Protein AF-A0A4Q9DQX3-F1 (afdb_monomer)

Secondary structure (DSSP, 8-state):
-PPPPHHHHHHHHHHHHTTHHHHHTT--TTTS-HHHHHHHHHHTTSGGG--HHHHHHHHHHHTT-TT-S---HHHHHHHHHHHHHHHHHHHS---SHHHHHHHHHHHH-STTHHHHHHHHHHHH-TTT-----HHHHHHHHHHHHHH-TTPPPPSS--SHHHHHHHHHHHHHHTTT-GGGTT-HHHHHHHHHHHHHHTGGGS-----SS-S--SS---GGG---SSB-GGG--S-SHHHHHHHHHHHHHHHTT--TT--EEHHHHHHHS-HHHHT---HHHHHHHHHHHSS-GGG---EEESSTHHHHHHHHHHH-TT--TTGGGG-TT-EEEE-GGGB--

Mean predicted aligned error: 13.64 Å

Solvent-accessible surface area (backbone atoms only — not comparable to full-atom values): 19420 Å² total; per-residue (Å²): 121,81,84,79,51,72,69,48,41,52,54,43,25,54,58,46,64,78,43,38,69,74,22,42,74,67,53,60,51,82,34,51,54,65,68,67,53,57,53,43,43,62,40,35,58,39,54,76,70,52,47,66,64,52,56,44,51,55,48,32,30,75,72,53,39,45,97,53,95,75,75,65,65,69,58,55,52,51,42,52,49,48,55,68,49,40,64,65,54,37,72,41,94,69,79,50,70,67,53,52,47,54,54,45,51,68,77,45,67,65,90,76,34,58,54,50,46,43,39,48,50,13,34,54,34,63,92,73,28,49,85,48,46,60,28,29,48,32,28,51,40,53,50,47,42,76,71,33,91,84,55,79,77,58,82,61,77,80,46,70,66,51,51,52,40,48,22,53,49,52,63,66,36,39,82,62,31,67,89,33,70,72,38,69,66,54,48,44,46,26,30,35,31,36,8,56,68,59,46,63,74,52,80,74,75,71,66,89,63,68,85,73,72,57,64,86,73,66,68,86,75,68,79,65,94,58,40,42,67,81,79,64,75,82,79,42,66,29,50,51,50,49,51,51,37,53,51,54,38,52,76,72,65,54,65,76,81,51,73,39,32,46,46,59,51,44,72,67,51,38,57,90,79,66,56,49,80,42,63,68,58,43,32,37,19,53,28,35,41,58,4,50,58,94,75,37,64,56,54,45,50,81,55,68,66,51,37,54,53,25,24,51,47,59,69,42,94,83,47,68,46,63,57,60,75,80,43,35,82,46,43,32,25,61,29,69,88,42,45,57,131

Radius of gyration: 22.97 Å; Cα contacts (8 Å, |Δi|>4): 395; chains: 1; bounding box: 62×46×59 Å

Sequence (341 aa):
MSALTKKEIESIAKTISGHYDEYTSKYESEKYPEEPYIGWRQTFADPKKVGQDDVRQALEWKYGHWGKVNYVPAHKVIIAKLQKYWPEFAESSRSGLDDIFAFWEDRLAGHQSFITIAFLCHLLNPDKVEIMDQHNFRAMNYLMSTVRSDWVWKRKPVSLDDITDFSMFLQSLLPAVKEAKGKKRELDKFLMMFGKHKVKTIPVTRSKVAPALSKKHDWSSFTSNVFDLGKISLRSNADLLFVLLLQSLEAEGADTEAAYTIEEVHKRIPMQKTGIAISSSYNYAMVALFGNQRGRDYFQFENPKMVVYFTEQANDPSRDNTCWKKYLDEKVRVNSKYIMG

pLDDT: mean 88.69, std 12.21, range [29.11, 98.19]

Structure (mmCIF, N/CA/C/O backbone):
data_AF-A0A4Q9DQX3-F1
#
_entry.id   AF-A0A4Q9DQX3-F1
#
loop_
_atom_site.group_PDB
_atom_site.id
_atom_site.type_symbol
_atom_site.label_atom_id
_atom_site.label_alt_id
_atom_site.label_comp_id
_atom_site.label_asym_id
_atom_site.label_entity_id
_atom_site.label_seq_id
_atom_site.pdbx_PDB_ins_code
_atom_site.Cartn_x
_atom_site.Cartn_y
_atom_site.Cartn_z
_atom_site.occupancy
_atom_site.B_iso_or_equiv
_atom_site.auth_seq_id
_atom_site.auth_comp_id
_atom_site.auth_asym_id
_atom_site.auth_atom_id
_atom_site.pdbx_PDB_model_num
ATOM 1 N N . MET A 1 1 ? 8.056 5.702 7.406 1.00 69.00 1 MET A N 1
ATOM 2 C CA . MET A 1 1 ? 7.730 6.899 8.221 1.00 69.00 1 MET A CA 1
ATOM 3 C C . MET A 1 1 ? 8.615 6.951 9.469 1.00 69.00 1 MET A C 1
ATOM 5 O O . MET A 1 1 ? 8.881 5.910 10.053 1.00 69.00 1 MET A O 1
ATOM 9 N N . SER A 1 2 ? 9.083 8.132 9.900 1.00 75.38 2 SER A N 1
ATOM 10 C CA . SER A 1 2 ? 9.750 8.281 11.210 1.00 75.38 2 SER A CA 1
ATOM 11 C C . SER A 1 2 ? 8.742 8.174 12.357 1.00 75.38 2 SER A C 1
ATOM 13 O O . SER A 1 2 ? 7.621 8.677 12.232 1.00 75.38 2 SER A O 1
ATOM 15 N N . ALA A 1 3 ? 9.147 7.556 13.471 1.00 88.44 3 ALA A N 1
ATOM 16 C CA . ALA A 1 3 ? 8.300 7.378 14.650 1.00 88.44 3 ALA A CA 1
ATOM 17 C C . ALA A 1 3 ? 7.644 8.697 15.098 1.00 88.44 3 ALA A C 1
ATOM 19 O O . ALA A 1 3 ? 8.234 9.774 14.972 1.00 88.44 3 ALA A O 1
ATOM 20 N N . LEU A 1 4 ? 6.407 8.612 15.592 1.00 92.38 4 LEU A N 1
ATOM 21 C CA . LEU A 1 4 ? 5.705 9.766 16.142 1.00 92.38 4 LEU A CA 1
ATOM 22 C C . LEU A 1 4 ? 6.312 10.161 17.487 1.00 92.38 4 LEU A C 1
ATOM 24 O O . LEU A 1 4 ? 6.546 9.320 18.354 1.00 92.38 4 LEU A O 1
ATOM 28 N N . THR A 1 5 ? 6.525 11.456 17.686 1.00 96.38 5 THR A N 1
ATOM 29 C CA . THR A 1 5 ? 6.874 11.995 19.001 1.00 96.38 5 THR A CA 1
ATOM 30 C C . THR A 1 5 ? 5.650 11.985 19.917 1.00 96.38 5 THR A C 1
ATOM 32 O O . THR A 1 5 ? 4.506 12.035 19.461 1.00 96.38 5 THR A O 1
ATOM 35 N N . LYS A 1 6 ? 5.873 12.009 21.235 1.00 96.75 6 LYS A N 1
ATOM 36 C CA . LYS A 1 6 ? 4.788 12.080 22.226 1.00 96.75 6 LYS A CA 1
ATOM 37 C C . LYS A 1 6 ? 3.831 13.257 21.974 1.00 96.75 6 LYS A C 1
ATOM 39 O O . LYS A 1 6 ? 2.619 13.081 22.019 1.00 96.75 6 LYS A O 1
ATOM 44 N N . LYS A 1 7 ? 4.371 14.432 21.633 1.00 96.88 7 LYS A N 1
ATOM 45 C CA . LYS A 1 7 ? 3.581 15.637 21.336 1.00 96.88 7 LYS A CA 1
ATOM 46 C C . LYS A 1 7 ? 2.711 15.470 20.084 1.00 96.88 7 LYS A C 1
ATOM 48 O O . LYS A 1 7 ? 1.572 15.928 20.062 1.00 96.88 7 LYS A O 1
ATOM 53 N N . GLU A 1 8 ? 3.238 14.821 19.044 1.00 97.31 8 GLU A N 1
ATOM 54 C CA . GLU A 1 8 ? 2.470 14.518 17.829 1.00 97.31 8 GLU A CA 1
ATOM 55 C C . GLU A 1 8 ? 1.327 13.543 18.130 1.00 97.31 8 GLU A C 1
ATOM 57 O O . GLU A 1 8 ? 0.195 13.794 17.719 1.00 97.31 8 GLU A O 1
ATOM 62 N N . ILE A 1 9 ? 1.607 12.483 18.900 1.00 98.19 9 ILE A N 1
ATOM 63 C CA . ILE A 1 9 ? 0.606 11.505 19.353 1.00 98.19 9 ILE A CA 1
ATOM 64 C C . ILE A 1 9 ? -0.519 12.203 20.122 1.00 98.19 9 ILE A C 1
ATOM 66 O O . ILE A 1 9 ? -1.685 12.011 19.793 1.00 98.19 9 ILE A O 1
ATOM 70 N N . GLU A 1 10 ? -0.190 13.045 21.103 1.00 97.62 10 GLU A N 1
ATOM 71 C CA . GLU A 1 10 ? -1.175 13.775 21.913 1.00 97.62 10 GLU A CA 1
ATOM 72 C C . GLU A 1 10 ? -2.042 14.721 21.067 1.00 97.62 10 GLU A C 1
ATOM 74 O O . GLU A 1 10 ? -3.259 14.784 21.250 1.00 97.62 10 GLU A O 1
ATOM 79 N N . SER A 1 11 ? -1.439 15.429 20.109 1.00 97.75 11 SER A N 1
ATOM 80 C CA . SER A 1 11 ? -2.156 16.350 19.219 1.00 97.75 11 SER A CA 1
ATOM 81 C C . SER A 1 11 ? -3.113 15.616 18.269 1.00 97.75 11 SER A C 1
ATOM 83 O O . SER A 1 11 ? -4.279 16.003 18.115 1.00 97.75 11 SER A O 1
ATOM 85 N N . ILE A 1 12 ? -2.656 14.509 17.673 1.00 98.12 12 ILE A N 1
ATOM 86 C CA . ILE A 1 12 ? -3.499 13.663 16.823 1.00 98.12 12 ILE A CA 1
ATOM 87 C C . ILE A 1 12 ? -4.618 13.032 17.655 1.00 98.12 12 ILE A C 1
ATOM 89 O O . ILE A 1 12 ? -5.778 13.105 17.255 1.00 98.12 12 ILE A O 1
ATOM 93 N N . ALA A 1 13 ? -4.303 12.468 18.824 1.00 98.06 13 ALA A N 1
ATOM 94 C CA . ALA A 1 13 ? -5.290 11.858 19.709 1.00 98.06 13 ALA A CA 1
ATOM 95 C C . ALA A 1 13 ? -6.373 12.862 20.117 1.00 98.06 13 ALA A C 1
ATOM 97 O O . ALA A 1 13 ? -7.552 12.555 19.993 1.00 98.06 13 ALA A O 1
ATOM 98 N N . LYS A 1 14 ? -6.003 14.101 20.471 1.00 97.69 14 LYS A N 1
ATOM 99 C CA . LYS A 1 14 ? -6.968 15.176 20.757 1.00 97.69 14 LYS A CA 1
ATOM 100 C C . LYS A 1 14 ? -7.903 15.450 19.574 1.00 97.69 14 LYS A C 1
ATOM 102 O O . LYS A 1 14 ? -9.100 15.651 19.768 1.00 97.69 14 LYS A O 1
ATOM 107 N N . THR A 1 15 ? -7.365 15.449 18.355 1.00 97.19 15 THR A N 1
ATOM 108 C CA . THR A 1 15 ? -8.161 15.626 17.130 1.00 97.19 15 THR A CA 1
ATOM 109 C C . THR A 1 15 ? -9.126 14.460 16.917 1.00 97.19 15 THR A C 1
ATOM 111 O O . THR A 1 15 ? -10.272 14.680 16.533 1.00 97.19 15 THR A O 1
ATOM 114 N N . ILE A 1 16 ? -8.682 13.228 17.179 1.00 97.81 16 ILE A N 1
ATOM 115 C CA . ILE A 1 16 ? -9.517 12.025 17.093 1.00 97.81 16 ILE A CA 1
ATOM 116 C C . ILE A 1 16 ? -10.637 12.080 18.135 1.00 97.81 16 ILE A C 1
ATOM 118 O O . ILE A 1 16 ? -11.801 11.989 17.758 1.00 97.81 16 ILE A O 1
ATOM 122 N N . SER A 1 17 ? -10.304 12.302 19.408 1.00 96.25 17 SER A N 1
ATOM 123 C CA . SER A 1 17 ? -11.258 12.395 20.519 1.00 96.25 17 SER A CA 1
ATOM 124 C C . SER A 1 17 ? -12.349 13.435 20.259 1.00 96.25 17 SER A C 1
ATOM 126 O O . SER A 1 17 ? -13.527 13.147 20.435 1.00 96.25 17 SER A O 1
ATOM 128 N N . GLY A 1 18 ? -11.988 14.614 19.734 1.00 96.62 18 GLY A N 1
ATOM 129 C CA . GLY A 1 18 ? -12.955 15.673 19.409 1.00 96.62 18 GLY A CA 1
ATOM 130 C C . GLY A 1 18 ? -13.959 15.322 18.302 1.00 96.62 18 GLY A C 1
ATOM 131 O O . GLY A 1 18 ? -14.946 16.030 18.129 1.00 96.62 18 GLY A O 1
ATOM 132 N N . HIS A 1 19 ? -13.721 14.245 17.556 1.00 96.88 19 HIS A N 1
ATOM 133 C CA . HIS A 1 19 ? -14.569 13.789 16.458 1.00 96.88 19 HIS A CA 1
ATOM 134 C C . HIS A 1 19 ? -15.043 12.340 16.626 1.00 96.88 19 HIS A C 1
ATOM 136 O O . HIS A 1 19 ? -15.705 11.819 15.729 1.00 96.88 19 HIS A O 1
ATOM 142 N N . TYR A 1 20 ? -14.690 11.667 17.725 1.00 97.44 20 TYR A N 1
ATOM 143 C CA . TYR A 1 20 ? -14.757 10.211 17.806 1.00 97.44 20 TYR A CA 1
ATOM 144 C C . TYR A 1 20 ? -16.175 9.683 17.566 1.00 97.44 20 TYR A C 1
ATOM 146 O O . TYR A 1 20 ? -16.413 8.999 16.569 1.00 97.44 20 TYR A O 1
ATOM 154 N N . ASP A 1 21 ? -17.122 10.101 18.405 1.00 96.81 21 ASP A N 1
ATOM 155 C CA . ASP A 1 21 ? -18.528 9.681 18.339 1.00 96.81 21 ASP A CA 1
ATOM 156 C C . ASP A 1 21 ? -19.206 10.097 17.024 1.00 96.81 21 ASP A C 1
ATOM 158 O O . ASP A 1 21 ? -20.021 9.364 16.455 1.00 96.81 21 ASP A O 1
ATOM 162 N N . GLU A 1 22 ? -18.831 11.263 16.486 1.00 97.12 22 GLU A N 1
ATOM 163 C CA . GLU A 1 22 ? -19.389 11.805 15.244 1.00 97.12 22 GLU A CA 1
ATOM 164 C C . GLU A 1 22 ? -19.124 10.890 14.039 1.00 97.12 22 GLU A C 1
ATOM 166 O O . GLU A 1 22 ? -19.966 10.773 13.147 1.00 97.12 22 GLU A O 1
ATOM 171 N N . TYR A 1 23 ? -17.950 10.253 13.974 1.00 96.94 23 TYR A N 1
ATOM 172 C CA . TYR A 1 23 ? -17.598 9.389 12.844 1.00 96.94 23 TYR A CA 1
ATOM 173 C C . TYR A 1 23 ? -17.798 7.907 13.139 1.00 96.94 23 TYR A C 1
ATOM 175 O O . TYR A 1 23 ? -18.160 7.180 12.218 1.00 96.94 23 TYR A O 1
ATOM 183 N N . THR A 1 24 ? -17.646 7.437 14.378 1.00 96.06 24 THR A N 1
ATOM 184 C CA . THR A 1 24 ? -17.959 6.035 14.703 1.00 96.06 24 THR A CA 1
ATOM 185 C C . THR A 1 24 ? -19.451 5.733 14.567 1.00 96.06 24 THR A C 1
ATOM 187 O O . THR A 1 24 ? -19.798 4.669 14.060 1.00 96.06 24 THR A O 1
ATOM 190 N N . SER A 1 25 ? -20.340 6.684 14.882 1.00 96.19 25 SER A N 1
ATOM 191 C CA . SER A 1 25 ? -21.794 6.544 14.663 1.00 96.19 25 SER A CA 1
ATOM 192 C C . SER A 1 25 ? -22.197 6.381 13.191 1.00 96.19 25 SER A C 1
ATOM 194 O O . SER A 1 25 ? -23.276 5.871 12.900 1.00 96.19 25 SER A O 1
ATOM 196 N N . LYS A 1 26 ? -21.327 6.765 12.247 1.00 96.56 26 LYS A N 1
ATOM 197 C CA . LYS A 1 26 ? -21.542 6.593 10.799 1.00 96.56 26 LYS A CA 1
ATOM 198 C C . LYS A 1 26 ? -21.109 5.207 10.299 1.00 96.56 26 LYS A C 1
ATOM 200 O O . LYS A 1 26 ? -21.242 4.927 9.107 1.00 96.56 26 LYS A O 1
ATOM 205 N N . TYR A 1 27 ? -20.558 4.355 11.171 1.00 95.94 27 TYR A N 1
ATOM 206 C CA . TYR A 1 27 ? -20.062 3.037 10.793 1.00 95.94 27 TYR A CA 1
ATOM 207 C C . TYR A 1 27 ? -21.198 2.094 10.378 1.00 95.94 27 TYR A C 1
ATOM 209 O O . TYR A 1 27 ? -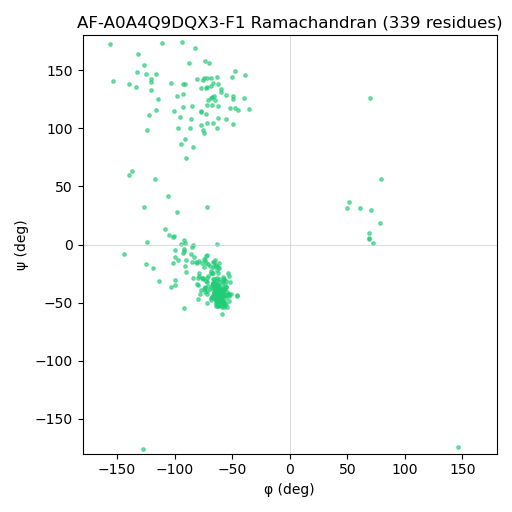22.160 1.878 11.107 1.00 95.94 27 TYR A O 1
ATOM 217 N N . GLU A 1 28 ? -21.068 1.496 9.196 1.00 93.50 28 GLU A N 1
ATOM 218 C CA . GLU A 1 28 ? -22.102 0.649 8.595 1.00 93.50 28 GLU A CA 1
ATOM 219 C C . GLU A 1 28 ? -21.906 -0.818 9.014 1.00 93.50 28 GLU A C 1
ATOM 221 O O . GLU A 1 28 ? -21.433 -1.635 8.222 1.00 93.50 28 GLU A O 1
ATOM 226 N N . SER A 1 29 ? -22.245 -1.159 10.262 1.00 93.06 29 SER A N 1
ATOM 227 C CA . SER A 1 29 ? -22.017 -2.500 10.839 1.00 93.06 29 SER A CA 1
ATOM 228 C C . SER A 1 29 ? -22.663 -3.641 10.047 1.00 93.06 29 SER A C 1
ATOM 230 O O . SER A 1 29 ? -22.114 -4.734 10.008 1.00 93.06 29 SER A O 1
ATOM 232 N N . GLU A 1 30 ? -23.782 -3.397 9.362 1.00 90.44 30 GLU A N 1
ATOM 233 C CA . GLU A 1 30 ? -24.427 -4.394 8.494 1.00 90.44 30 GLU A CA 1
ATOM 234 C C . GLU A 1 30 ? -23.569 -4.762 7.274 1.00 90.44 30 GLU A C 1
ATOM 236 O O . GLU A 1 30 ? -23.581 -5.904 6.820 1.00 90.44 30 GLU A O 1
ATOM 241 N N . LYS A 1 31 ? -22.790 -3.806 6.746 1.00 91.50 31 LYS A N 1
ATOM 242 C CA . LYS A 1 31 ? -21.868 -4.046 5.622 1.00 91.50 31 LYS A CA 1
ATOM 243 C C . LYS A 1 31 ? -20.578 -4.728 6.062 1.00 91.50 31 LYS A C 1
ATOM 245 O O . LYS A 1 31 ? -19.922 -5.356 5.235 1.00 91.50 31 LYS A O 1
ATOM 250 N N . TYR A 1 32 ? -20.218 -4.559 7.332 1.00 94.00 32 TYR A N 1
ATOM 251 C CA . TYR A 1 32 ? -18.960 -5.008 7.917 1.00 94.00 32 TYR A CA 1
ATOM 252 C C . TYR A 1 32 ? -19.191 -5.634 9.306 1.00 94.00 32 TYR A C 1
ATOM 254 O O . TYR A 1 32 ? -18.710 -5.096 10.312 1.00 94.00 32 TYR A O 1
ATOM 262 N N . PRO A 1 33 ? -19.941 -6.748 9.392 1.00 94.38 33 PRO A N 1
ATOM 263 C CA . PRO A 1 33 ? -20.237 -7.391 10.669 1.00 94.38 33 PRO A CA 1
ATOM 264 C C . PRO A 1 33 ? -18.966 -7.898 11.356 1.00 94.38 33 PRO A C 1
ATOM 266 O O . PRO A 1 33 ? -18.031 -8.355 10.703 1.00 94.38 33 PRO A O 1
ATOM 269 N N . GLU A 1 34 ? -18.923 -7.815 12.684 1.00 93.88 34 GLU A N 1
ATOM 270 C CA . GLU A 1 34 ? -17.707 -8.108 13.457 1.00 93.88 34 GLU A CA 1
ATOM 271 C C . GLU A 1 34 ? -17.431 -9.615 13.591 1.00 93.88 34 GLU A C 1
ATOM 273 O O . GLU A 1 34 ? -16.286 -10.048 13.509 1.00 93.88 34 GLU A O 1
ATOM 278 N N . GLU A 1 35 ? -18.483 -10.411 13.777 1.00 94.75 35 GLU A N 1
ATOM 279 C CA . GLU A 1 35 ? -18.403 -11.846 14.073 1.00 94.75 35 GLU A CA 1
ATOM 280 C C . GLU A 1 35 ? -17.684 -12.672 12.985 1.00 94.75 35 GLU A C 1
ATOM 282 O O . GLU A 1 35 ? -16.681 -13.310 13.324 1.00 94.75 35 GLU A O 1
ATOM 287 N N . PRO A 1 36 ? -18.039 -12.586 11.685 1.00 95.31 36 PRO A N 1
ATOM 288 C CA . PRO A 1 36 ? -17.340 -13.366 10.663 1.00 95.31 36 PRO A CA 1
ATOM 289 C C . PRO A 1 36 ? -15.882 -12.918 10.485 1.00 95.31 36 PRO A C 1
ATOM 291 O O . PRO A 1 36 ? -14.991 -13.740 10.270 1.00 95.31 36 PRO A O 1
ATOM 294 N N . TYR A 1 37 ? -15.601 -11.623 10.670 1.00 95.06 37 TYR A N 1
ATOM 295 C CA . TYR A 1 37 ? -14.237 -11.100 10.634 1.00 95.06 37 TYR A CA 1
ATOM 296 C C . TYR A 1 37 ? -13.349 -11.699 11.735 1.00 95.06 37 TYR A C 1
ATOM 298 O O . TYR A 1 37 ? -12.207 -12.078 11.460 1.00 95.06 37 TYR A O 1
ATOM 306 N N . ILE A 1 38 ? -13.861 -11.839 12.963 1.00 94.12 38 ILE A N 1
ATOM 307 C CA . ILE A 1 38 ? -13.124 -12.486 14.058 1.00 94.12 38 ILE A CA 1
ATOM 308 C C . ILE A 1 38 ? -12.777 -13.937 13.693 1.00 94.12 38 ILE A C 1
ATOM 310 O O . ILE A 1 38 ? -11.635 -14.349 13.918 1.00 94.12 38 ILE A O 1
ATOM 314 N N . GLY A 1 39 ? -13.717 -14.673 13.089 1.00 95.50 39 GLY A N 1
ATOM 315 C CA . GLY A 1 39 ? -13.502 -16.046 12.621 1.00 95.50 39 GLY A CA 1
ATOM 316 C C . GLY A 1 39 ? -12.419 -16.152 11.542 1.00 95.50 39 GLY A C 1
ATOM 317 O O . GLY A 1 39 ? -11.535 -17.011 11.624 1.00 95.50 39 GLY A O 1
ATOM 318 N N . TRP A 1 40 ? -12.398 -15.236 10.568 1.00 95.94 40 TRP A N 1
ATOM 319 C CA . TRP A 1 40 ? -11.355 -15.251 9.537 1.00 95.94 40 TRP A CA 1
ATOM 320 C C . TRP A 1 40 ? -9.974 -14.918 10.077 1.00 95.94 40 TRP A C 1
ATOM 322 O O . TRP A 1 40 ? -9.016 -15.531 9.627 1.00 95.94 40 TRP A O 1
ATOM 332 N N . ARG A 1 41 ? -9.828 -14.031 11.068 1.00 93.81 41 ARG A N 1
ATOM 333 C CA . ARG A 1 41 ? -8.500 -13.802 11.674 1.00 93.81 41 ARG A CA 1
ATOM 334 C C . ARG A 1 41 ? -7.896 -15.072 12.270 1.00 93.81 41 ARG A C 1
ATOM 336 O O . ARG A 1 41 ? -6.683 -15.226 12.269 1.00 93.81 41 ARG A O 1
ATOM 343 N N . GLN A 1 42 ? -8.734 -15.955 12.807 1.00 93.00 42 GLN A N 1
ATOM 344 C CA . GLN A 1 42 ? -8.282 -17.233 13.353 1.00 93.00 42 GLN A CA 1
ATOM 345 C C . GLN A 1 42 ? -8.003 -18.241 12.237 1.00 93.00 42 GLN A C 1
ATOM 347 O O . GLN A 1 42 ? -6.989 -18.929 12.269 1.00 93.00 42 GLN A O 1
ATOM 352 N N . THR A 1 43 ? -8.880 -18.300 11.234 1.00 95.31 43 THR A N 1
ATOM 353 C CA . THR A 1 43 ? -8.773 -19.257 10.123 1.00 95.31 43 THR A CA 1
ATOM 354 C C . THR A 1 43 ? -7.575 -18.948 9.225 1.00 95.31 43 THR A C 1
ATOM 356 O O . THR A 1 43 ? -6.788 -19.834 8.918 1.00 95.31 43 THR A O 1
ATOM 359 N N . PHE A 1 44 ? -7.383 -17.679 8.859 1.00 95.56 44 PHE A N 1
ATOM 360 C CA . PHE A 1 44 ? -6.298 -17.236 7.982 1.00 95.56 44 PHE A CA 1
ATOM 361 C C . PHE A 1 44 ? -4.924 -17.233 8.652 1.00 95.56 44 PHE A C 1
ATOM 363 O O . PHE A 1 44 ? -3.929 -17.180 7.939 1.00 95.56 44 PHE A O 1
ATOM 370 N N . ALA A 1 45 ? -4.841 -17.352 9.981 1.00 90.25 45 ALA A N 1
ATOM 371 C CA . ALA A 1 45 ? -3.563 -17.546 10.669 1.00 90.25 45 ALA A CA 1
ATOM 372 C C . ALA A 1 45 ? -2.858 -18.852 10.246 1.00 90.25 45 ALA A C 1
ATOM 374 O O . ALA A 1 45 ? -1.646 -18.978 10.409 1.00 90.25 45 ALA A O 1
ATOM 375 N N . ASP A 1 46 ? -3.605 -19.807 9.684 1.00 92.50 46 ASP A N 1
ATOM 376 C CA . ASP A 1 46 ? -3.084 -21.026 9.075 1.00 92.50 46 ASP A CA 1
ATOM 377 C C . ASP A 1 46 ? -3.585 -21.129 7.622 1.00 92.50 46 ASP A C 1
ATOM 379 O O . ASP A 1 46 ? -4.710 -21.581 7.384 1.00 92.50 46 ASP A O 1
ATOM 383 N N . PRO A 1 47 ? -2.770 -20.731 6.624 1.00 94.56 47 PRO A N 1
ATOM 384 C CA . PRO A 1 47 ? -3.166 -20.737 5.216 1.00 94.56 47 PRO A CA 1
ATOM 385 C C . PRO A 1 47 ? -3.710 -22.078 4.711 1.00 94.56 47 PRO A C 1
ATOM 387 O O . PRO A 1 47 ? -4.525 -22.084 3.787 1.00 94.56 47 PRO A O 1
ATOM 390 N N . LYS A 1 48 ? -3.299 -23.201 5.321 1.00 94.75 48 LYS A N 1
ATOM 391 C CA . LYS A 1 48 ? -3.739 -24.554 4.947 1.00 94.75 48 LYS A CA 1
ATOM 392 C C . LYS A 1 48 ? -5.170 -24.869 5.383 1.00 94.75 48 LYS A C 1
ATOM 394 O O . LYS A 1 48 ? -5.775 -25.787 4.838 1.00 94.75 48 LYS A O 1
ATOM 399 N N . LYS A 1 49 ? -5.723 -24.120 6.342 1.00 94.50 49 LYS A N 1
ATOM 400 C CA . LYS A 1 49 ? -7.112 -24.268 6.812 1.00 94.50 49 LYS A CA 1
ATOM 401 C C . LYS A 1 49 ? -8.111 -23.411 6.047 1.00 94.50 49 LYS A C 1
ATOM 403 O O . LYS A 1 49 ? -9.310 -23.613 6.200 1.00 94.50 49 LYS A O 1
ATOM 408 N N . VAL A 1 50 ? -7.635 -22.455 5.256 1.00 96.94 50 VAL A N 1
ATOM 409 C CA . VAL A 1 50 ? -8.497 -21.518 4.536 1.00 96.94 50 VAL A CA 1
ATOM 410 C C . VAL A 1 50 ? -9.113 -22.211 3.323 1.00 96.94 50 VAL A C 1
ATOM 412 O O . VAL A 1 50 ? -8.421 -22.596 2.379 1.00 96.94 50 VAL A O 1
ATOM 415 N N . GLY A 1 51 ? -10.436 -22.352 3.349 1.00 95.75 51 GLY A N 1
ATOM 416 C CA . GLY A 1 51 ? -11.222 -22.882 2.249 1.00 95.75 51 GLY A CA 1
ATOM 417 C C . GLY A 1 51 ? -11.529 -21.840 1.173 1.00 95.75 51 GLY A C 1
ATOM 418 O O . GLY A 1 51 ? -11.374 -20.629 1.341 1.00 95.75 51 GLY A O 1
ATOM 419 N N . GLN A 1 52 ? -12.042 -22.321 0.042 1.00 95.94 52 GLN A N 1
ATOM 420 C CA . GLN A 1 52 ? -12.444 -21.468 -1.080 1.00 95.94 52 GLN A CA 1
ATOM 421 C C . GLN A 1 52 ? -13.544 -20.470 -0.691 1.00 95.94 52 GLN A C 1
ATOM 423 O O . GLN A 1 52 ? -13.525 -19.317 -1.133 1.00 95.94 52 GLN A O 1
ATOM 428 N N . ASP A 1 53 ? -14.484 -20.894 0.154 1.00 95.56 53 ASP A N 1
ATOM 429 C CA . ASP A 1 53 ? -15.548 -20.025 0.649 1.00 95.56 53 ASP A CA 1
ATOM 430 C C . ASP A 1 53 ? -15.051 -18.992 1.662 1.00 95.56 53 ASP A C 1
ATOM 432 O O . ASP A 1 53 ? -15.570 -17.877 1.657 1.00 95.56 53 ASP A O 1
ATOM 436 N N . ASP A 1 54 ? -14.023 -19.299 2.456 1.00 97.25 54 ASP A N 1
ATOM 437 C CA . ASP A 1 54 ? -13.413 -18.334 3.378 1.00 97.25 54 ASP A CA 1
ATOM 438 C C . ASP A 1 54 ? -12.787 -17.167 2.609 1.00 97.25 54 ASP A C 1
ATOM 440 O O . ASP A 1 54 ? -13.035 -16.004 2.929 1.00 97.25 54 ASP A O 1
ATOM 444 N N . VAL A 1 55 ? -12.042 -17.463 1.533 1.00 96.88 55 VAL A N 1
ATOM 445 C CA . VAL A 1 55 ? -11.461 -16.444 0.637 1.00 96.88 55 VAL A CA 1
ATOM 446 C C . VAL A 1 55 ? -12.545 -15.532 0.068 1.00 96.88 55 VAL A C 1
ATOM 448 O O . VAL A 1 55 ? -12.420 -14.304 0.111 1.00 96.88 55 VAL A O 1
ATOM 451 N N . ARG A 1 56 ? -13.618 -16.124 -0.468 1.00 96.00 56 ARG A N 1
ATOM 452 C CA . ARG A 1 56 ? -14.725 -15.377 -1.074 1.00 96.00 56 ARG A CA 1
ATOM 453 C C . ARG A 1 56 ? -15.423 -14.492 -0.047 1.00 96.00 56 ARG A C 1
ATOM 455 O O . ARG A 1 56 ? -15.556 -13.292 -0.275 1.00 96.00 56 ARG A O 1
ATOM 462 N N . GLN A 1 57 ? -15.833 -15.070 1.075 1.00 95.88 57 GLN A N 1
ATOM 463 C CA . GLN A 1 57 ? -16.597 -14.384 2.111 1.00 95.88 57 GLN A CA 1
ATOM 464 C C . GLN A 1 57 ? -15.793 -13.258 2.778 1.00 95.88 57 GLN A C 1
ATOM 466 O O . GLN A 1 57 ? -16.309 -12.149 2.938 1.00 95.88 57 GLN A O 1
ATOM 471 N N . ALA A 1 58 ? -14.510 -13.491 3.075 1.00 96.75 58 ALA A N 1
ATOM 472 C CA . ALA A 1 58 ? -13.631 -12.473 3.644 1.00 96.75 58 ALA A CA 1
ATOM 473 C C . ALA A 1 58 ? -13.450 -11.272 2.701 1.00 96.75 58 ALA A C 1
ATOM 475 O O . ALA A 1 58 ? -13.459 -10.115 3.132 1.00 96.75 58 ALA A O 1
ATOM 476 N N . LEU A 1 59 ? -13.325 -11.519 1.395 1.00 95.06 59 LEU A N 1
ATOM 477 C CA . LEU A 1 59 ? -13.206 -10.450 0.404 1.00 95.06 59 LEU A CA 1
ATOM 478 C C . LEU A 1 59 ? -14.529 -9.730 0.142 1.00 95.06 59 LEU A C 1
ATOM 480 O O . LEU A 1 59 ? -14.537 -8.506 0.001 1.00 95.06 59 LEU A O 1
ATOM 484 N N . GLU A 1 60 ? -15.652 -10.445 0.115 1.00 94.88 60 GLU A N 1
ATOM 485 C CA . GLU A 1 60 ? -16.981 -9.833 0.058 1.00 94.88 60 GLU A CA 1
ATOM 486 C C . GLU A 1 60 ? -17.183 -8.881 1.239 1.00 94.88 60 GLU A C 1
ATOM 488 O O . GLU A 1 60 ? -17.583 -7.732 1.036 1.00 94.88 60 GLU A O 1
ATOM 493 N N . TRP A 1 61 ? -16.799 -9.295 2.448 1.00 95.50 61 TRP A N 1
ATOM 494 C CA . TRP A 1 61 ? -16.787 -8.430 3.625 1.00 95.50 61 TRP A CA 1
ATOM 495 C C . TRP A 1 61 ? -15.867 -7.221 3.453 1.00 95.50 61 TRP A C 1
ATOM 497 O O . TRP A 1 61 ? -16.307 -6.085 3.634 1.00 95.50 61 TRP A O 1
ATOM 507 N N . LYS A 1 62 ? -14.616 -7.421 3.014 1.00 94.50 62 LYS A N 1
ATOM 508 C CA . LYS A 1 62 ? -13.653 -6.324 2.807 1.00 94.50 62 LYS A CA 1
ATOM 509 C C . LYS A 1 62 ? -14.188 -5.257 1.858 1.00 94.50 62 LYS A C 1
ATOM 511 O O . LYS A 1 62 ? -13.965 -4.062 2.058 1.00 94.50 62 LYS A O 1
ATOM 516 N N . TYR A 1 63 ? -14.901 -5.673 0.820 1.00 92.69 63 TYR A N 1
ATOM 517 C CA . TYR A 1 63 ? -15.470 -4.762 -0.162 1.00 92.69 63 TYR A CA 1
ATOM 518 C C . TYR A 1 63 ? -16.824 -4.161 0.242 1.00 92.69 63 TYR A C 1
ATOM 520 O O . TYR A 1 63 ? -17.364 -3.347 -0.511 1.00 92.69 63 TYR A O 1
ATOM 528 N N . GLY A 1 64 ? -17.370 -4.514 1.411 1.00 92.12 64 GLY A N 1
ATOM 529 C CA . GLY A 1 64 ? -18.691 -4.067 1.862 1.00 92.12 64 GLY A CA 1
ATOM 530 C C . GLY A 1 64 ? -19.839 -4.701 1.069 1.00 92.12 64 GLY A C 1
ATOM 531 O O . GLY A 1 64 ? -20.886 -4.074 0.861 1.00 92.12 64 GLY A O 1
ATOM 532 N N . HIS A 1 65 ? -19.623 -5.921 0.575 1.00 92.69 65 HIS A N 1
ATOM 533 C CA . HIS A 1 65 ? -20.578 -6.742 -0.175 1.00 92.69 65 HIS A CA 1
ATOM 534 C C . HIS A 1 65 ? -21.105 -7.931 0.628 1.00 92.69 65 HIS A C 1
ATOM 536 O O . HIS A 1 65 ? -21.742 -8.806 0.049 1.00 92.69 65 HIS A O 1
ATOM 542 N N . TRP A 1 66 ? -20.879 -7.953 1.943 1.00 89.31 66 TRP A N 1
ATOM 543 C CA . TRP A 1 66 ? -21.413 -8.988 2.825 1.00 89.31 66 TRP A CA 1
ATOM 544 C C . TRP A 1 66 ? -22.919 -9.196 2.605 1.00 89.31 66 TRP A C 1
ATOM 546 O O . TRP A 1 66 ? -23.687 -8.232 2.586 1.00 89.31 66 TRP A O 1
ATOM 556 N N . GLY A 1 67 ? -23.324 -10.450 2.379 1.00 85.00 67 GLY A N 1
ATOM 557 C CA . GLY A 1 67 ? -24.720 -10.831 2.137 1.00 85.00 67 GLY A CA 1
ATOM 558 C C . GLY A 1 67 ? -25.318 -10.360 0.802 1.00 85.00 67 GLY A C 1
ATOM 559 O O . GLY A 1 67 ? -26.509 -10.559 0.570 1.00 85.00 67 GLY A O 1
ATOM 560 N N . LYS A 1 68 ? -24.538 -9.739 -0.097 1.00 88.31 68 LYS A N 1
ATOM 561 C CA . LYS A 1 68 ? -25.037 -9.270 -1.399 1.00 88.31 68 LYS A CA 1
ATOM 562 C C . LYS A 1 68 ? -24.843 -10.320 -2.485 1.00 88.31 68 LYS A C 1
ATOM 564 O O . LYS A 1 68 ? -23.732 -10.761 -2.749 1.00 88.31 68 LYS A O 1
ATOM 569 N N . VAL A 1 69 ? -25.919 -10.610 -3.213 1.00 79.12 69 VAL A N 1
ATOM 570 C CA . VAL A 1 69 ? -25.912 -11.565 -4.337 1.00 79.12 69 VAL A CA 1
ATOM 571 C C . VAL A 1 69 ? -25.168 -11.015 -5.563 1.00 79.12 69 VAL A C 1
ATOM 573 O O . VAL A 1 69 ? -24.593 -11.770 -6.347 1.00 79.12 69 VAL A O 1
ATOM 576 N N . ASN A 1 70 ? -25.146 -9.690 -5.750 1.00 83.06 70 ASN A N 1
ATOM 577 C CA . ASN A 1 70 ? -24.484 -9.067 -6.892 1.00 83.06 70 ASN A CA 1
ATOM 578 C C . ASN A 1 70 ? -23.610 -7.878 -6.481 1.00 83.06 70 ASN A C 1
ATOM 580 O O . ASN A 1 70 ? -24.011 -7.029 -5.687 1.00 83.06 70 ASN A O 1
ATOM 584 N N . TYR A 1 71 ? -22.409 -7.824 -7.052 1.00 85.94 71 T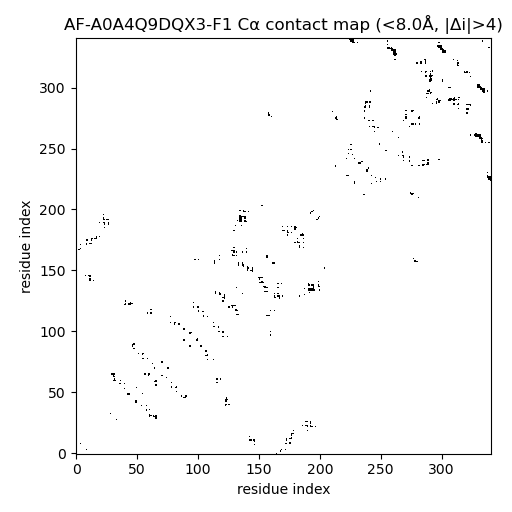YR A N 1
ATOM 585 C CA . TYR A 1 71 ? -21.415 -6.789 -6.806 1.00 85.94 71 TYR A CA 1
ATOM 586 C C . TYR A 1 71 ? -20.437 -6.673 -7.981 1.00 85.94 71 TYR A C 1
ATOM 588 O O . TYR A 1 71 ? -20.468 -7.465 -8.925 1.00 85.94 71 TYR A O 1
ATOM 596 N N . VAL A 1 72 ? -19.588 -5.645 -7.916 1.00 85.81 72 VAL A N 1
ATOM 597 C CA . VAL A 1 72 ? -18.709 -5.184 -9.000 1.00 85.81 72 VAL A CA 1
ATOM 598 C C . VAL A 1 72 ? -17.913 -6.346 -9.629 1.00 85.81 72 VAL A C 1
ATOM 600 O O . VAL A 1 72 ? -17.175 -7.020 -8.905 1.00 85.81 72 VAL A O 1
ATO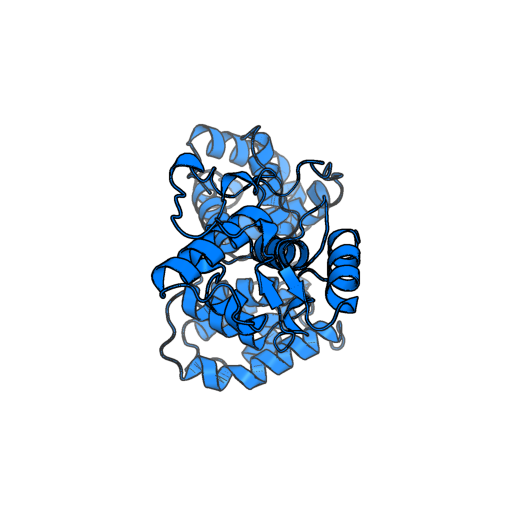M 603 N N . PRO A 1 73 ? -17.984 -6.554 -10.964 1.00 87.00 73 PRO A N 1
ATOM 604 C CA . PRO A 1 73 ? -17.311 -7.668 -11.642 1.00 87.00 73 PRO A CA 1
ATOM 605 C C . PRO A 1 73 ? -15.802 -7.745 -11.388 1.00 87.00 73 PRO A C 1
ATOM 607 O O . PRO A 1 73 ? -15.262 -8.833 -11.218 1.00 87.00 73 PRO A O 1
ATOM 610 N N . ALA A 1 74 ? -15.124 -6.598 -11.284 1.00 86.94 74 ALA A N 1
ATOM 611 C CA . ALA A 1 74 ? -13.691 -6.547 -10.996 1.00 86.94 74 ALA A CA 1
ATOM 612 C C . ALA A 1 74 ? -13.323 -7.237 -9.668 1.00 86.94 74 ALA A C 1
ATOM 614 O O . ALA A 1 74 ? -12.312 -7.931 -9.594 1.00 86.94 74 ALA A O 1
ATOM 615 N N . HIS A 1 75 ? -14.165 -7.114 -8.636 1.00 90.50 75 HIS A N 1
ATOM 616 C CA . HIS A 1 75 ? -13.937 -7.790 -7.357 1.00 90.50 75 HIS A CA 1
ATOM 617 C C . HIS A 1 75 ? -14.123 -9.309 -7.487 1.00 90.50 75 HIS A C 1
ATOM 619 O O . HIS A 1 75 ? -13.333 -10.060 -6.925 1.00 90.50 75 HIS A O 1
ATOM 625 N N . LYS A 1 76 ? -15.103 -9.767 -8.283 1.00 90.62 76 LYS A N 1
ATOM 626 C CA . LYS A 1 76 ? -15.304 -11.200 -8.575 1.00 90.62 76 LYS A CA 1
ATOM 627 C C . LYS A 1 76 ? -14.076 -11.808 -9.257 1.00 90.62 76 LYS A C 1
ATOM 629 O O . LYS A 1 76 ? -13.654 -12.900 -8.895 1.00 90.62 76 LYS A O 1
ATOM 634 N N . VAL A 1 77 ? -13.461 -11.077 -10.192 1.00 91.19 77 VAL A N 1
ATOM 635 C CA . VAL A 1 77 ? -12.220 -11.504 -10.863 1.00 91.19 77 VAL A CA 1
ATOM 636 C C . VAL A 1 77 ? -11.060 -11.633 -9.872 1.00 91.19 77 VAL A C 1
ATOM 638 O O . VAL A 1 77 ? -10.331 -12.621 -9.922 1.00 91.19 77 VAL A O 1
ATOM 641 N N . ILE A 1 78 ? -10.886 -10.671 -8.958 1.00 93.00 78 ILE A N 1
ATOM 642 C CA . ILE A 1 78 ? -9.836 -10.743 -7.927 1.00 93.00 78 ILE A CA 1
ATOM 643 C C . ILE A 1 78 ? -10.070 -11.933 -6.991 1.00 93.00 78 ILE A C 1
ATOM 645 O O . ILE A 1 78 ? -9.129 -12.674 -6.720 1.00 93.00 78 ILE A O 1
ATOM 649 N N . ILE A 1 79 ? -11.310 -12.149 -6.541 1.00 94.25 79 ILE A N 1
ATOM 650 C CA . ILE A 1 79 ? -11.671 -13.295 -5.695 1.00 94.25 79 ILE A CA 1
ATOM 651 C C . ILE A 1 79 ? -11.346 -14.609 -6.409 1.00 94.25 79 ILE A C 1
ATOM 653 O O . ILE A 1 79 ? -10.655 -15.445 -5.839 1.00 94.25 79 ILE A O 1
ATOM 657 N N . ALA A 1 80 ? -11.749 -14.760 -7.673 1.00 93.94 80 ALA A N 1
ATOM 658 C CA . ALA A 1 80 ? -11.460 -15.961 -8.453 1.00 93.94 80 ALA A CA 1
ATOM 659 C C . ALA A 1 80 ? -9.948 -16.202 -8.624 1.00 93.94 80 ALA A C 1
ATOM 661 O O . ALA A 1 80 ? -9.484 -17.339 -8.547 1.00 93.94 80 ALA A O 1
ATOM 662 N N . LYS A 1 81 ? -9.152 -15.138 -8.816 1.00 95.12 81 LYS A N 1
ATOM 663 C CA . LYS A 1 81 ? -7.685 -15.246 -8.839 1.00 95.12 81 LYS A CA 1
ATOM 664 C C . LYS A 1 81 ? -7.135 -15.708 -7.491 1.00 95.12 81 LYS A C 1
ATOM 666 O O . LYS A 1 81 ? -6.310 -16.614 -7.473 1.00 95.12 81 LYS A O 1
ATOM 671 N N . LEU A 1 82 ? -7.585 -15.121 -6.381 1.00 95.56 82 LEU A N 1
ATOM 672 C CA . LEU A 1 82 ? -7.158 -15.552 -5.048 1.00 95.56 82 LEU A CA 1
ATOM 673 C C . LEU A 1 82 ? -7.466 -17.023 -4.820 1.00 95.56 82 LEU A C 1
ATOM 675 O O . LEU A 1 82 ? -6.567 -17.781 -4.498 1.00 95.56 82 LEU A O 1
ATOM 679 N N . GLN A 1 83 ? -8.708 -17.421 -5.065 1.00 96.88 83 GLN A N 1
ATOM 680 C CA . GLN A 1 83 ? -9.184 -18.796 -4.968 1.00 96.88 83 GLN A CA 1
ATOM 681 C C . GLN A 1 83 ? -8.321 -19.777 -5.777 1.00 96.88 83 GLN A C 1
ATOM 683 O O . GLN A 1 83 ? -7.925 -20.827 -5.269 1.00 96.88 83 GLN A O 1
ATOM 688 N N . LYS A 1 84 ? -7.956 -19.397 -7.010 1.00 96.56 84 LYS A N 1
ATOM 689 C CA . LYS A 1 84 ? -7.076 -20.176 -7.891 1.00 96.56 84 LYS A CA 1
ATOM 690 C C . LYS A 1 84 ? -5.657 -20.339 -7.335 1.00 96.56 84 LYS A C 1
ATOM 692 O O . LYS A 1 84 ? -5.111 -21.434 -7.406 1.00 96.56 84 LYS A O 1
ATOM 697 N N . TYR A 1 85 ? -5.046 -19.261 -6.843 1.00 96.44 85 TYR A N 1
ATOM 698 C CA . TYR A 1 85 ? -3.645 -19.260 -6.396 1.00 96.44 85 TYR A CA 1
ATOM 699 C C . TYR A 1 85 ? -3.478 -19.572 -4.901 1.00 96.44 85 TYR A C 1
ATOM 701 O O . TYR A 1 85 ? -2.353 -19.741 -4.433 1.00 96.44 85 TYR A O 1
ATOM 709 N N . TRP A 1 86 ? -4.574 -19.687 -4.145 1.00 96.81 86 TRP A N 1
ATOM 710 C CA . TRP A 1 86 ? -4.534 -19.979 -2.714 1.00 96.81 86 TRP A CA 1
ATOM 711 C C . TRP A 1 86 ? -3.839 -21.303 -2.375 1.00 96.81 86 TRP A C 1
ATOM 713 O O . TRP A 1 86 ? -3.000 -21.286 -1.480 1.00 96.81 86 TRP A O 1
ATOM 723 N N . PRO A 1 87 ? -4.084 -22.430 -3.078 1.00 95.75 87 PRO A N 1
ATOM 724 C CA . PRO A 1 87 ? -3.388 -23.683 -2.776 1.00 95.75 87 PRO A CA 1
ATOM 725 C C . PRO A 1 87 ? -1.862 -23.576 -2.923 1.00 95.75 87 PRO A C 1
ATOM 727 O O . PRO A 1 87 ? -1.124 -24.066 -2.076 1.00 95.75 87 PRO A O 1
ATOM 730 N N . GLU A 1 88 ? -1.378 -22.869 -3.953 1.00 95.56 88 GLU A N 1
ATOM 731 C CA . GLU A 1 88 ? 0.057 -22.597 -4.145 1.00 95.56 88 GLU A CA 1
ATOM 732 C C . GLU A 1 88 ? 0.626 -21.748 -2.999 1.00 95.56 88 GLU A C 1
ATOM 734 O O . GLU A 1 88 ? 1.739 -21.983 -2.527 1.00 95.56 88 GLU A O 1
ATOM 739 N N . PHE A 1 89 ? -0.137 -20.754 -2.540 1.00 95.88 89 PHE A N 1
ATOM 740 C CA . PHE A 1 89 ? 0.245 -19.941 -1.393 1.00 95.88 89 PHE A CA 1
ATOM 741 C C . PHE A 1 89 ? 0.290 -20.768 -0.102 1.00 95.88 89 PHE A C 1
ATOM 743 O O . PHE A 1 89 ? 1.262 -20.681 0.643 1.00 95.88 89 PHE A O 1
ATOM 750 N N . ALA A 1 90 ? -0.721 -21.601 0.141 1.00 94.56 90 ALA A N 1
ATOM 751 C CA . ALA A 1 90 ? -0.851 -22.396 1.357 1.00 94.56 90 ALA A CA 1
ATOM 752 C C . ALA A 1 90 ? 0.241 -23.466 1.505 1.00 94.56 90 ALA A C 1
ATOM 754 O O . ALA A 1 90 ? 0.661 -23.761 2.623 1.00 94.56 90 ALA A O 1
ATOM 755 N N . GLU A 1 91 ? 0.728 -24.025 0.394 1.00 92.69 91 GLU A N 1
ATOM 756 C CA . GLU A 1 91 ? 1.848 -24.974 0.414 1.00 92.69 91 GLU A CA 1
ATOM 757 C C . GLU A 1 91 ? 3.217 -24.308 0.500 1.00 92.69 91 GLU A C 1
ATOM 759 O O . GLU A 1 91 ? 4.214 -24.948 0.835 1.00 92.69 91 GLU A O 1
ATOM 764 N N . SER A 1 92 ? 3.289 -23.009 0.234 1.00 84.56 92 SER A N 1
ATOM 765 C CA . SER A 1 92 ? 4.537 -22.293 0.400 1.00 84.56 92 SER A CA 1
ATOM 766 C C . SER A 1 92 ? 4.813 -22.011 1.869 1.00 84.56 92 SER A C 1
ATOM 768 O O . SER A 1 92 ? 3.952 -21.524 2.595 1.00 84.56 92 SER A O 1
ATOM 770 N N . SER A 1 93 ? 6.045 -22.242 2.315 1.00 72.00 93 SER A N 1
ATOM 771 C CA . SER A 1 93 ? 6.507 -21.890 3.663 1.00 72.00 93 SER A CA 1
ATOM 772 C C . SER A 1 93 ? 6.695 -20.371 3.852 1.00 72.00 93 SER A C 1
ATOM 774 O O . SER A 1 93 ? 7.600 -19.939 4.566 1.00 72.00 93 SER A O 1
ATOM 776 N N . ARG A 1 94 ? 5.884 -19.545 3.175 1.00 78.38 94 ARG A N 1
ATOM 777 C CA . ARG A 1 94 ? 5.961 -18.081 3.198 1.00 78.38 94 ARG A CA 1
ATOM 778 C C . ARG A 1 94 ? 5.353 -17.564 4.492 1.00 78.38 94 ARG A C 1
ATOM 780 O O . ARG A 1 94 ? 4.153 -17.682 4.716 1.00 78.38 94 ARG A O 1
ATOM 787 N N . SER A 1 95 ? 6.189 -16.971 5.332 1.00 75.69 95 SER A N 1
ATOM 788 C CA . SER A 1 95 ? 5.785 -16.410 6.628 1.00 75.69 95 SER A CA 1
ATOM 789 C C . SER A 1 95 ? 6.163 -14.935 6.788 1.00 75.69 95 SER A C 1
ATOM 791 O O . SER A 1 95 ? 5.605 -14.247 7.644 1.00 75.69 95 SER A O 1
ATOM 793 N N . GLY A 1 96 ? 7.079 -14.426 5.955 1.00 87.00 96 GLY A N 1
ATOM 794 C CA . GLY A 1 96 ? 7.482 -13.024 5.935 1.00 87.00 96 GLY A CA 1
ATOM 795 C C . GLY A 1 96 ? 6.440 -12.127 5.270 1.00 87.00 96 GLY A C 1
ATOM 796 O O . GLY A 1 96 ? 5.839 -12.492 4.262 1.00 87.00 96 GLY A O 1
ATOM 797 N N . LEU A 1 97 ? 6.243 -10.923 5.813 1.00 89.31 97 LEU A N 1
ATOM 798 C CA . LEU A 1 97 ? 5.313 -9.946 5.244 1.00 89.31 97 LEU A CA 1
ATOM 799 C C . LEU A 1 97 ? 5.717 -9.530 3.817 1.00 89.31 97 LEU A C 1
ATOM 801 O O . LEU A 1 97 ? 4.844 -9.404 2.959 1.00 89.31 97 LEU A O 1
ATOM 805 N N . ASP A 1 98 ? 7.020 -9.379 3.558 1.00 87.94 98 ASP A N 1
ATOM 806 C CA . ASP A 1 98 ? 7.571 -9.125 2.222 1.00 87.94 98 ASP A CA 1
ATOM 807 C C . ASP A 1 98 ? 7.230 -10.252 1.240 1.00 87.94 98 ASP A C 1
ATOM 809 O O . ASP A 1 98 ? 6.739 -9.985 0.144 1.00 87.94 98 ASP A O 1
ATOM 813 N N . ASP A 1 99 ? 7.403 -11.512 1.654 1.00 88.88 99 ASP A N 1
ATOM 814 C CA . ASP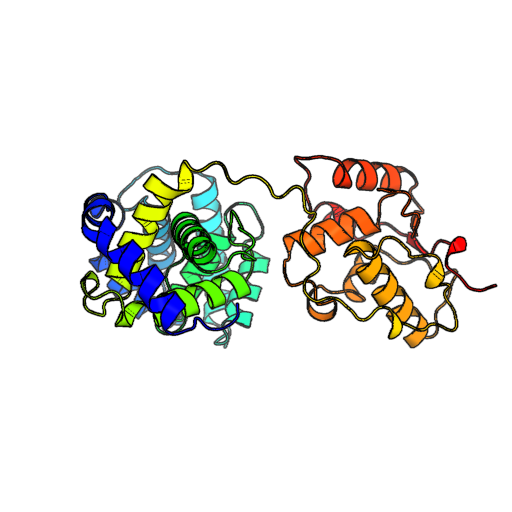 A 1 99 ? 7.118 -12.683 0.816 1.00 88.88 99 ASP A CA 1
ATOM 815 C C . ASP A 1 99 ? 5.626 -12.805 0.495 1.00 88.88 99 ASP A C 1
ATOM 817 O O . ASP A 1 99 ? 5.249 -13.116 -0.637 1.00 88.88 99 ASP A O 1
ATOM 821 N N . ILE A 1 100 ? 4.766 -12.543 1.486 1.00 92.19 10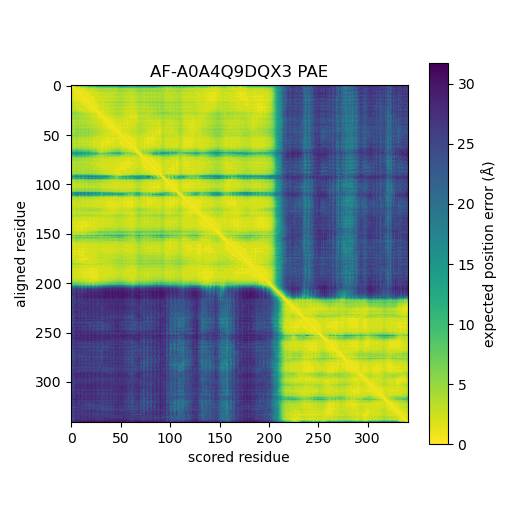0 ILE A N 1
ATOM 822 C CA . ILE A 1 100 ? 3.307 -12.536 1.320 1.00 92.19 100 ILE A CA 1
ATOM 823 C C . ILE A 1 100 ? 2.903 -11.441 0.334 1.00 92.19 100 ILE A C 1
ATOM 825 O O . ILE A 1 100 ? 2.141 -11.699 -0.602 1.00 92.19 100 ILE A O 1
ATOM 829 N N . PHE A 1 101 ? 3.410 -10.223 0.533 1.00 90.62 101 PHE A N 1
ATOM 830 C CA . PHE A 1 101 ? 3.082 -9.089 -0.321 1.00 90.62 101 PHE A CA 1
ATOM 831 C C . PHE A 1 101 ? 3.555 -9.328 -1.757 1.00 90.62 101 PHE A C 1
ATOM 833 O O . PHE A 1 101 ? 2.754 -9.205 -2.681 1.00 90.62 101 PHE A O 1
ATOM 840 N N . ALA A 1 102 ? 4.816 -9.730 -1.943 1.00 88.81 102 ALA A N 1
ATOM 841 C CA . ALA A 1 102 ? 5.406 -9.978 -3.255 1.00 88.81 102 ALA A CA 1
ATOM 842 C C . ALA A 1 102 ? 4.687 -11.103 -4.010 1.00 88.81 102 ALA A C 1
ATOM 844 O O . ALA A 1 102 ? 4.412 -10.965 -5.203 1.00 88.81 102 ALA A O 1
ATOM 845 N N . PHE A 1 103 ? 4.322 -12.189 -3.315 1.00 92.25 103 PHE A N 1
ATOM 846 C CA . PHE A 1 103 ? 3.549 -13.273 -3.916 1.00 92.25 103 PHE A CA 1
ATOM 847 C C . PHE A 1 103 ? 2.229 -12.750 -4.488 1.00 92.25 103 PHE A C 1
ATOM 849 O O . PHE A 1 103 ? 1.933 -12.938 -5.667 1.00 92.25 103 PHE A O 1
ATOM 856 N N . TRP A 1 104 ? 1.431 -12.054 -3.678 1.00 93.31 104 TRP A N 1
ATOM 857 C CA . TRP A 1 104 ? 0.117 -11.609 -4.130 1.00 93.31 104 TRP A CA 1
ATOM 858 C C . TRP A 1 104 ? 0.174 -10.423 -5.097 1.00 93.31 104 TRP A C 1
ATOM 860 O O . TRP A 1 104 ? -0.693 -10.322 -5.966 1.00 93.31 104 TRP A O 1
ATOM 870 N N . GLU A 1 105 ? 1.180 -9.552 -5.003 1.00 90.12 105 GLU A N 1
ATOM 871 C CA . GLU A 1 105 ? 1.390 -8.456 -5.954 1.00 90.12 105 GLU A CA 1
ATOM 872 C C . GLU A 1 105 ? 1.583 -8.979 -7.380 1.00 90.12 105 GLU A C 1
ATOM 874 O O . GLU A 1 105 ? 0.928 -8.490 -8.305 1.00 90.12 105 GLU A O 1
ATOM 879 N N . ASP A 1 106 ? 2.404 -10.016 -7.541 1.00 87.69 106 ASP A N 1
ATOM 880 C CA . ASP A 1 106 ? 2.669 -10.631 -8.838 1.00 87.69 106 ASP A CA 1
ATOM 881 C C . ASP A 1 106 ? 1.411 -11.298 -9.431 1.00 87.69 106 ASP A C 1
ATOM 883 O O . ASP A 1 106 ? 1.027 -11.031 -10.572 1.00 87.69 106 ASP A O 1
ATOM 887 N N . ARG A 1 107 ? 0.677 -12.091 -8.635 1.00 90.12 107 ARG A N 1
ATOM 888 C CA . ARG A 1 107 ? -0.493 -12.847 -9.131 1.00 90.12 107 ARG A CA 1
ATOM 889 C C . ARG A 1 107 ? -1.748 -11.991 -9.334 1.00 90.12 107 ARG A C 1
ATOM 891 O O . ARG A 1 107 ? -2.599 -12.305 -10.176 1.00 90.12 107 ARG A O 1
ATOM 898 N N . LEU A 1 108 ? -1.906 -10.915 -8.562 1.00 87.25 108 LEU A N 1
ATOM 899 C CA . LEU A 1 108 ? -3.109 -10.074 -8.580 1.00 87.25 108 LEU A CA 1
ATOM 900 C C . LEU A 1 108 ? -2.940 -8.775 -9.364 1.00 87.25 108 LEU A C 1
ATOM 902 O O . LEU A 1 108 ? -3.867 -7.966 -9.343 1.00 87.25 108 LEU A O 1
ATOM 906 N N . ALA A 1 109 ? -1.815 -8.571 -10.058 1.00 76.75 109 ALA A N 1
ATOM 907 C CA . ALA A 1 109 ? -1.518 -7.357 -10.816 1.00 76.75 109 ALA A CA 1
ATOM 908 C C . ALA A 1 109 ? -2.752 -6.796 -11.562 1.00 76.75 109 ALA A C 1
ATOM 910 O O . ALA A 1 109 ? -3.438 -7.510 -12.306 1.00 76.75 109 ALA A O 1
ATOM 911 N N . GLY A 1 110 ? -3.063 -5.514 -11.324 1.00 69.00 110 GLY A N 1
ATOM 912 C CA . GLY A 1 110 ? -4.235 -4.838 -11.887 1.00 69.00 110 GLY A CA 1
ATOM 913 C C . GLY A 1 110 ? -4.865 -3.780 -10.973 1.00 69.00 110 GLY A C 1
ATOM 914 O O . GLY A 1 110 ? -4.352 -3.436 -9.909 1.00 69.00 110 GLY A O 1
ATOM 915 N N . HIS A 1 111 ? -6.004 -3.233 -11.403 1.00 60.84 111 HIS A N 1
ATOM 916 C CA . HIS A 1 111 ? -6.755 -2.233 -10.641 1.00 60.84 111 HIS A CA 1
ATOM 917 C C . HIS A 1 111 ? -7.361 -2.857 -9.364 1.00 60.84 111 HIS A C 1
ATOM 919 O O . HIS A 1 111 ? -7.922 -3.943 -9.424 1.00 60.84 111 HIS A O 1
ATOM 925 N N . GLN A 1 112 ? -7.273 -2.156 -8.222 1.00 68.31 112 GLN A N 1
ATOM 926 C CA . GLN A 1 112 ? -7.763 -2.569 -6.883 1.00 68.31 112 GLN A CA 1
ATOM 927 C C . GLN A 1 112 ? -7.038 -3.735 -6.184 1.00 68.31 112 GLN A C 1
ATOM 929 O O . GLN A 1 112 ? -7.427 -4.078 -5.068 1.00 68.31 112 GLN A O 1
ATOM 934 N N . SER A 1 113 ? -5.952 -4.275 -6.741 1.00 84.31 113 SER A N 1
ATOM 935 C CA . SER A 1 113 ? -5.198 -5.369 -6.108 1.00 84.31 113 SER A CA 1
ATOM 936 C C . SER A 1 113 ? -4.599 -4.986 -4.750 1.00 84.31 113 SER A C 1
ATOM 938 O O . SER A 1 113 ? -4.657 -5.767 -3.807 1.00 84.31 113 SER A O 1
ATOM 940 N N . PHE A 1 114 ? -4.099 -3.756 -4.606 1.00 90.38 114 PHE A N 1
ATOM 941 C CA . PHE A 1 114 ? -3.384 -3.338 -3.398 1.00 90.38 114 PHE A CA 1
ATOM 942 C C . PHE A 1 114 ? -4.210 -3.470 -2.109 1.00 90.38 114 PHE A C 1
ATOM 944 O O . PHE A 1 114 ? -3.736 -4.035 -1.130 1.00 90.38 114 PHE A O 1
ATOM 951 N N . ILE A 1 115 ? -5.453 -2.969 -2.084 1.00 91.19 115 ILE A N 1
ATOM 952 C CA . ILE A 1 115 ? -6.284 -3.021 -0.865 1.00 91.19 115 ILE A CA 1
ATOM 953 C C . ILE A 1 115 ? -6.667 -4.456 -0.483 1.00 91.19 115 ILE A C 1
ATOM 955 O O . ILE A 1 115 ? -6.946 -4.721 0.684 1.00 91.19 115 ILE A O 1
ATOM 959 N N . THR A 1 116 ? -6.673 -5.365 -1.461 1.00 94.75 116 THR A N 1
ATOM 960 C CA . THR A 1 116 ? -6.843 -6.800 -1.243 1.00 94.75 116 THR A CA 1
ATOM 961 C C . THR A 1 116 ? -5.603 -7.393 -0.610 1.00 94.75 116 THR A C 1
ATOM 963 O O . THR A 1 116 ? -5.710 -8.045 0.420 1.00 94.75 116 THR A O 1
ATOM 966 N N . ILE A 1 117 ? -4.431 -7.120 -1.186 1.00 95.12 117 ILE A N 1
ATOM 967 C CA . ILE A 1 117 ? -3.149 -7.605 -0.670 1.00 95.12 117 ILE A CA 1
ATOM 968 C C . ILE A 1 117 ? -2.942 -7.100 0.760 1.00 95.12 117 ILE A C 1
ATOM 970 O O . ILE A 1 117 ? -2.659 -7.893 1.648 1.00 95.12 117 ILE A O 1
ATOM 974 N N . ALA A 1 118 ? -3.195 -5.814 1.021 1.00 95.69 118 ALA A N 1
ATOM 975 C CA . ALA A 1 118 ? -3.116 -5.241 2.363 1.00 95.69 118 ALA A CA 1
ATOM 976 C C . ALA A 1 118 ? -4.055 -5.942 3.361 1.00 95.69 118 ALA A C 1
ATOM 978 O O . ALA A 1 118 ? -3.674 -6.180 4.505 1.00 95.69 118 ALA A O 1
ATOM 979 N N . PHE A 1 119 ? -5.267 -6.309 2.933 1.00 96.62 119 PHE A N 1
ATOM 980 C CA . PHE A 1 119 ? -6.198 -7.049 3.782 1.00 96.62 119 PHE A CA 1
ATOM 981 C C . PHE A 1 119 ? -5.765 -8.501 4.019 1.00 96.62 119 PHE A C 1
ATOM 983 O O . PHE A 1 119 ? -5.921 -9.000 5.128 1.00 96.62 119 PHE A O 1
ATOM 990 N N . LEU A 1 120 ? -5.164 -9.164 3.030 1.00 95.94 120 LEU A N 1
ATOM 991 C CA . LEU A 1 120 ? -4.582 -10.495 3.215 1.00 95.94 120 LEU A CA 1
ATOM 992 C C . LEU A 1 120 ? -3.392 -10.460 4.168 1.00 95.94 120 LEU A C 1
ATOM 994 O O . LEU A 1 120 ? -3.332 -11.272 5.084 1.00 95.94 120 LEU A O 1
ATOM 998 N N . CYS A 1 121 ? -2.495 -9.484 4.017 1.00 95.88 121 CYS A N 1
ATOM 999 C CA . CYS A 1 121 ? -1.404 -9.258 4.960 1.00 95.88 121 CYS A CA 1
ATOM 1000 C C . CYS A 1 121 ? -1.927 -9.085 6.393 1.00 95.88 121 CYS A C 1
ATOM 1002 O O . CYS A 1 121 ? -1.346 -9.643 7.320 1.00 95.88 121 CYS A O 1
ATOM 1004 N N . HIS A 1 122 ? -3.040 -8.363 6.563 1.00 96.06 122 HIS A N 1
ATOM 1005 C CA . HIS A 1 122 ? -3.725 -8.235 7.846 1.00 96.06 122 HIS A CA 1
ATOM 1006 C C . HIS A 1 122 ? -4.264 -9.575 8.365 1.00 96.06 122 HIS A C 1
ATOM 1008 O O . HIS A 1 122 ? -3.976 -9.935 9.500 1.00 96.06 122 HIS A O 1
ATOM 1014 N N . LEU A 1 123 ? -5.014 -10.332 7.560 1.00 96.06 123 LEU A N 1
ATOM 1015 C CA . LEU A 1 123 ? -5.588 -11.610 7.996 1.00 96.06 123 LEU A CA 1
ATOM 1016 C C . LEU A 1 123 ? -4.520 -12.658 8.346 1.00 96.06 123 LEU A C 1
ATOM 1018 O O . LEU A 1 123 ? -4.713 -13.431 9.278 1.00 96.06 123 LEU A O 1
ATOM 1022 N N . LEU A 1 124 ? -3.396 -12.654 7.628 1.00 94.94 124 LEU A N 1
ATOM 1023 C CA . LEU A 1 124 ? -2.266 -13.560 7.846 1.00 94.94 124 LEU A CA 1
ATOM 1024 C C . LEU A 1 124 ? -1.382 -13.131 9.029 1.00 94.94 124 LEU A C 1
ATOM 1026 O O . LEU A 1 124 ? -0.709 -13.963 9.627 1.00 94.94 124 LEU A O 1
ATOM 1030 N N . ASN A 1 125 ? -1.348 -11.835 9.359 1.00 93.69 125 ASN A N 1
ATOM 1031 C CA . ASN A 1 125 ? -0.503 -11.275 10.418 1.00 93.69 125 ASN A CA 1
ATOM 1032 C C . ASN A 1 125 ? -1.242 -10.197 11.244 1.00 93.69 125 ASN A C 1
ATOM 1034 O O . ASN A 1 125 ? -0.773 -9.054 11.313 1.00 93.69 125 ASN A O 1
ATOM 1038 N N . PRO A 1 126 ? -2.366 -10.525 11.910 1.00 91.94 126 PRO A N 1
ATOM 1039 C CA . PRO A 1 126 ? -3.258 -9.527 12.515 1.00 91.94 126 PRO A CA 1
ATOM 1040 C C . PRO A 1 126 ? -2.635 -8.754 13.687 1.00 91.94 126 PRO A C 1
ATOM 1042 O O . PRO A 1 126 ? -3.097 -7.666 14.040 1.00 91.94 126 PRO A O 1
ATOM 1045 N N . ASP A 1 127 ? -1.573 -9.288 14.289 1.00 90.31 127 ASP A N 1
ATOM 1046 C CA . ASP A 1 127 ? -0.852 -8.614 15.370 1.00 90.31 127 ASP A CA 1
ATOM 1047 C C . ASP A 1 127 ? 0.119 -7.546 14.855 1.00 90.31 127 ASP A C 1
ATOM 1049 O O . ASP A 1 127 ? 0.351 -6.550 15.544 1.00 90.31 127 ASP A O 1
ATOM 1053 N N . LYS A 1 128 ? 0.646 -7.730 13.637 1.00 91.50 128 LYS A N 1
ATOM 1054 C CA . LYS A 1 128 ? 1.659 -6.859 13.020 1.00 91.50 128 LYS A CA 1
ATOM 1055 C C . LYS A 1 128 ? 1.062 -5.867 12.030 1.00 91.50 128 LYS A C 1
ATOM 1057 O O . LYS A 1 128 ? 1.566 -4.754 11.914 1.00 91.50 128 LYS A O 1
ATOM 1062 N N . VAL A 1 129 ? 0.023 -6.281 11.310 1.00 95.06 129 VAL A N 1
ATOM 1063 C CA . VAL A 1 129 ? -0.564 -5.529 10.204 1.00 95.06 129 VAL A CA 1
ATOM 1064 C C . VAL A 1 129 ? -1.979 -5.120 10.569 1.00 95.06 129 VAL A C 1
ATOM 1066 O O . VAL A 1 129 ? -2.812 -5.960 10.894 1.00 95.06 129 VAL A O 1
ATOM 1069 N N . GLU A 1 130 ? -2.264 -3.826 10.496 1.00 95.75 130 GLU A N 1
ATOM 1070 C CA . GLU A 1 130 ? -3.590 -3.275 10.778 1.00 95.75 130 GLU A CA 1
ATOM 1071 C C . GLU A 1 130 ? -4.479 -3.273 9.524 1.00 95.75 130 GLU A C 1
ATOM 1073 O O . GLU A 1 130 ? -3.985 -3.249 8.392 1.00 95.75 130 GLU A O 1
ATOM 1078 N N . ILE A 1 131 ? -5.808 -3.267 9.701 1.00 94.94 131 ILE A N 1
ATOM 1079 C CA . ILE A 1 131 ? -6.732 -3.125 8.567 1.00 94.94 131 ILE A CA 1
ATOM 1080 C C . ILE A 1 131 ? -6.497 -1.767 7.913 1.00 94.94 131 ILE A C 1
ATOM 1082 O O . ILE A 1 131 ? -6.723 -0.722 8.516 1.00 94.94 131 ILE A O 1
ATOM 1086 N N . MET A 1 132 ? -6.114 -1.791 6.640 1.00 93.50 132 MET A N 1
ATOM 1087 C CA . MET A 1 132 ? -5.986 -0.584 5.839 1.00 93.50 132 MET A CA 1
ATOM 1088 C C . MET A 1 132 ? -6.903 -0.637 4.617 1.00 93.50 132 MET A C 1
ATOM 1090 O O . MET A 1 132 ? -6.960 -1.614 3.862 1.00 93.50 132 MET A O 1
ATOM 1094 N N . ASP A 1 133 ? -7.624 0.452 4.385 1.00 89.62 133 ASP A N 1
ATOM 1095 C CA . ASP A 1 133 ? -8.219 0.782 3.101 1.00 89.62 133 ASP A CA 1
ATOM 1096 C C . ASP A 1 133 ? -7.828 2.204 2.654 1.00 89.62 133 ASP A C 1
ATOM 1098 O O . ASP A 1 133 ? -7.029 2.903 3.284 1.00 89.62 133 ASP A O 1
ATOM 1102 N N . GLN A 1 134 ? -8.389 2.653 1.530 1.00 89.38 134 GLN A N 1
ATOM 1103 C CA . GLN A 1 134 ? -8.134 4.002 1.024 1.00 89.38 134 GLN A CA 1
ATOM 1104 C C . GLN A 1 134 ? -8.612 5.122 1.970 1.00 89.38 134 GLN A C 1
ATOM 1106 O O . GLN A 1 134 ? -8.084 6.229 1.907 1.00 89.38 134 GLN A O 1
ATOM 1111 N N . HIS A 1 135 ? -9.641 4.885 2.780 1.00 93.31 135 HIS A N 1
ATOM 1112 C CA . HIS A 1 135 ? -10.214 5.838 3.723 1.00 93.31 135 HIS A CA 1
ATOM 1113 C C . HIS A 1 135 ? -9.376 5.909 4.998 1.00 93.31 135 HIS A C 1
ATOM 1115 O O . HIS A 1 135 ? -8.986 7.015 5.370 1.00 93.31 135 HIS A O 1
ATOM 1121 N N . ASN A 1 136 ? -8.998 4.767 5.579 1.00 95.56 136 ASN A N 1
ATOM 1122 C CA . ASN A 1 136 ? -8.044 4.701 6.686 1.00 95.56 136 ASN A CA 1
ATOM 1123 C C . ASN A 1 136 ? -6.746 5.442 6.332 1.00 95.56 136 ASN A C 1
ATOM 1125 O O . ASN A 1 136 ? -6.285 6.312 7.072 1.00 95.56 136 ASN A O 1
ATOM 1129 N N . PHE A 1 137 ? -6.196 5.159 5.148 1.00 93.62 137 PHE A N 1
ATOM 1130 C CA . PHE A 1 137 ? -4.954 5.774 4.693 1.00 93.62 137 PHE A CA 1
ATOM 1131 C C . PHE A 1 137 ? -5.082 7.290 4.483 1.00 93.62 137 PHE A C 1
ATOM 1133 O O . PHE A 1 137 ? -4.178 8.052 4.828 1.00 93.62 137 PHE A O 1
ATOM 1140 N N . ARG A 1 138 ? -6.221 7.766 3.958 1.00 91.44 138 ARG A N 1
ATOM 1141 C CA . ARG A 1 138 ? -6.504 9.209 3.853 1.00 91.44 138 ARG A CA 1
ATOM 1142 C C . ARG A 1 138 ? -6.605 9.868 5.222 1.00 91.44 138 ARG A C 1
ATOM 1144 O O . ARG A 1 138 ? -6.068 10.958 5.390 1.00 91.44 138 ARG A O 1
ATOM 1151 N N . ALA A 1 139 ? -7.268 9.221 6.180 1.00 95.69 139 ALA A N 1
ATOM 1152 C CA . ALA A 1 139 ? -7.369 9.719 7.547 1.00 95.69 139 ALA A CA 1
ATOM 1153 C C . ALA A 1 139 ? -5.983 9.879 8.180 1.00 95.69 139 ALA A C 1
ATOM 1155 O O . ALA A 1 139 ? -5.679 10.962 8.676 1.00 95.69 139 ALA A O 1
ATOM 1156 N N . MET A 1 140 ? -5.119 8.863 8.067 1.00 95.69 140 MET A N 1
ATOM 1157 C CA . MET A 1 140 ? -3.724 8.954 8.510 1.00 95.69 140 MET A CA 1
ATOM 1158 C C . MET A 1 140 ? -3.013 10.148 7.865 1.00 95.69 140 MET A C 1
ATOM 1160 O O . MET A 1 140 ? -2.484 10.995 8.573 1.00 95.69 140 MET A O 1
ATOM 1164 N N . ASN A 1 141 ? -3.038 10.261 6.533 1.00 90.31 141 ASN A N 1
ATOM 1165 C CA . ASN A 1 141 ? -2.342 11.343 5.826 1.00 90.31 141 ASN A CA 1
ATOM 1166 C C . ASN A 1 141 ? -2.815 12.738 6.259 1.00 90.31 141 ASN A C 1
ATOM 1168 O O . ASN A 1 141 ? -1.993 13.637 6.439 1.00 90.31 141 ASN A O 1
ATOM 1172 N N . TYR A 1 142 ? -4.122 12.913 6.460 1.00 90.81 142 TYR A N 1
ATOM 1173 C CA . TYR A 1 142 ? -4.663 14.162 6.985 1.00 90.81 142 TYR A CA 1
ATOM 1174 C C . TYR A 1 142 ? -4.136 14.449 8.390 1.00 90.81 142 TYR A C 1
ATOM 1176 O O . TYR A 1 142 ? -3.567 15.516 8.613 1.00 90.81 142 TYR A O 1
ATOM 1184 N N . LEU A 1 143 ? -4.271 13.498 9.317 1.00 94.62 143 LEU A N 1
ATOM 1185 C CA . LEU A 1 143 ? -3.856 13.674 10.709 1.00 94.62 143 LEU A CA 1
ATOM 1186 C C . LEU A 1 143 ? -2.353 13.964 10.809 1.00 94.62 143 LEU A C 1
ATOM 1188 O O . LEU A 1 143 ? -1.964 14.903 11.497 1.00 94.62 143 LEU A O 1
ATOM 1192 N N . MET A 1 144 ? -1.521 13.260 10.042 1.00 92.19 144 MET A N 1
ATOM 1193 C CA . MET A 1 144 ? -0.083 13.526 9.968 1.00 92.19 144 MET A CA 1
ATOM 1194 C C . MET A 1 144 ? 0.218 14.958 9.519 1.00 92.19 144 MET A C 1
ATOM 1196 O O . MET A 1 144 ? 1.047 15.631 10.125 1.00 92.19 144 MET A O 1
ATOM 1200 N N . SER A 1 145 ? -0.498 15.471 8.518 1.00 86.69 145 SER A N 1
ATOM 1201 C CA . SER A 1 145 ? -0.279 16.844 8.043 1.00 86.69 145 SER A CA 1
ATOM 1202 C C . SER A 1 145 ? -0.696 17.940 9.018 1.00 86.69 145 SER A C 1
ATOM 1204 O O . SER A 1 145 ? -0.241 19.071 8.891 1.00 86.69 145 SER A O 1
ATOM 1206 N N . THR A 1 146 ? -1.534 17.621 10.009 1.00 86.75 146 THR A N 1
ATOM 1207 C CA . THR A 1 146 ? -1.871 18.581 11.072 1.00 86.75 146 THR A CA 1
ATOM 1208 C C . THR A 1 146 ? -0.760 18.745 12.106 1.00 86.75 146 THR A C 1
ATOM 1210 O O . THR A 1 146 ? -0.773 19.716 12.857 1.00 86.75 146 THR A O 1
ATOM 1213 N N . VAL A 1 147 ? 0.205 17.819 12.146 1.00 87.62 147 VAL A N 1
ATOM 1214 C CA . VAL A 1 147 ? 1.305 17.834 13.123 1.00 87.62 147 VAL A CA 1
ATOM 1215 C C . VAL A 1 147 ? 2.691 17.946 12.491 1.00 87.62 147 VAL A C 1
ATOM 1217 O O . VAL A 1 147 ? 3.620 18.388 13.162 1.00 87.62 147 VAL A O 1
ATOM 1220 N N . ARG A 1 148 ? 2.828 17.612 11.204 1.00 84.44 148 ARG A N 1
ATOM 1221 C CA . ARG A 1 148 ? 4.061 17.734 10.416 1.00 84.44 148 ARG A CA 1
ATOM 1222 C C . ARG A 1 148 ? 3.820 18.626 9.206 1.00 84.44 148 ARG A C 1
ATOM 1224 O O . ARG A 1 148 ? 3.100 18.247 8.283 1.00 84.44 148 ARG A O 1
ATOM 1231 N N . SER A 1 149 ? 4.435 19.805 9.204 1.00 75.75 149 SER A N 1
ATOM 1232 C CA . SER A 1 149 ? 4.298 20.792 8.123 1.00 75.75 149 SER A CA 1
ATOM 1233 C C . SER A 1 149 ? 4.943 20.346 6.808 1.00 75.75 149 SER A C 1
ATOM 1235 O O . SER A 1 149 ? 4.546 20.813 5.743 1.00 75.75 149 SER A O 1
ATOM 1237 N N . ASP A 1 150 ? 5.909 19.430 6.868 1.00 73.75 150 ASP A N 1
ATOM 1238 C CA . ASP A 1 150 ? 6.601 18.828 5.729 1.00 73.75 150 ASP A CA 1
ATOM 1239 C C . ASP A 1 150 ? 5.935 17.532 5.227 1.00 73.75 150 ASP A C 1
ATOM 1241 O O . ASP A 1 150 ? 6.416 16.913 4.275 1.00 73.75 150 ASP A O 1
ATOM 1245 N N . TRP A 1 151 ? 4.814 17.111 5.828 1.00 78.56 151 TRP A N 1
ATOM 1246 C CA . TRP A 1 151 ? 4.136 15.876 5.446 1.00 78.56 151 TRP A CA 1
ATOM 1247 C C . TRP A 1 151 ? 3.534 15.953 4.041 1.00 78.56 151 TRP A C 1
ATOM 1249 O O . TRP A 1 151 ? 2.623 16.736 3.756 1.00 78.56 151 TRP A O 1
ATOM 1259 N N . VAL A 1 152 ? 3.983 15.057 3.164 1.00 73.19 152 VAL A N 1
ATOM 1260 C CA . VAL A 1 152 ? 3.481 14.959 1.791 1.00 73.19 152 VAL A CA 1
ATOM 1261 C C . VAL A 1 152 ? 2.344 13.945 1.714 1.00 73.19 152 VAL A C 1
ATOM 1263 O O . VAL A 1 152 ? 2.530 12.751 1.940 1.00 73.19 152 VAL A O 1
ATOM 1266 N N . TRP A 1 153 ? 1.158 14.413 1.326 1.00 71.69 153 TRP A N 1
ATOM 1267 C CA . TRP A 1 153 ? -0.028 13.569 1.200 1.00 71.69 153 TRP A CA 1
ATOM 1268 C C . TRP A 1 153 ? 0.074 12.566 0.051 1.00 71.69 153 TRP A C 1
ATOM 1270 O O . TRP A 1 153 ? 0.174 12.944 -1.120 1.00 71.69 153 TRP A O 1
ATOM 1280 N N . LYS A 1 154 ? -0.138 11.287 0.363 1.00 75.44 154 LYS A N 1
ATOM 1281 C CA . LYS A 1 154 ? -0.474 10.266 -0.634 1.00 75.44 154 LYS A CA 1
ATOM 1282 C C . LYS A 1 154 ? -1.988 10.035 -0.657 1.00 75.44 154 LYS A C 1
ATOM 1284 O O . LYS A 1 154 ? -2.616 9.774 0.364 1.00 75.44 154 LYS A O 1
ATOM 1289 N N . ARG A 1 155 ? -2.609 10.103 -1.844 1.00 69.38 155 ARG A N 1
ATOM 1290 C CA . ARG A 1 155 ? -4.071 9.891 -1.994 1.00 69.38 155 ARG A CA 1
ATOM 1291 C C . ARG A 1 155 ? -4.499 8.426 -1.893 1.00 69.38 155 ARG A C 1
ATOM 1293 O O . ARG A 1 155 ? -5.660 8.156 -1.568 1.00 69.38 155 ARG A O 1
ATOM 1300 N N . LYS A 1 156 ? -3.611 7.511 -2.274 1.00 78.06 156 LYS A N 1
ATOM 1301 C CA . LYS A 1 156 ? -3.841 6.067 -2.308 1.00 78.06 156 LYS A CA 1
ATOM 1302 C C . LYS A 1 156 ? -2.578 5.365 -1.803 1.00 78.06 156 LYS A C 1
ATOM 1304 O O . LYS A 1 156 ? -1.496 5.805 -2.197 1.00 78.06 156 LYS A O 1
ATOM 1309 N N . PRO A 1 157 ? -2.718 4.323 -0.976 1.00 84.25 157 PRO A N 1
ATOM 1310 C CA . PRO A 1 157 ? -1.595 3.472 -0.623 1.00 84.25 157 PRO A CA 1
ATOM 1311 C C . PRO A 1 157 ? -1.258 2.564 -1.814 1.00 84.25 157 PRO A C 1
ATOM 1313 O O . PRO A 1 157 ? -2.157 2.178 -2.571 1.00 84.25 157 PRO A O 1
ATOM 1316 N N . VAL A 1 158 ? 0.030 2.304 -2.026 1.00 81.81 158 VAL A N 1
ATOM 1317 C CA . VAL A 1 158 ? 0.531 1.560 -3.196 1.00 81.81 158 VAL A CA 1
ATOM 1318 C C . VAL A 1 158 ? 1.724 0.652 -2.900 1.00 81.81 158 VAL A C 1
ATOM 1320 O O . VAL A 1 158 ? 2.123 -0.086 -3.795 1.00 81.81 158 VAL A O 1
ATOM 1323 N N . SER A 1 159 ? 2.318 0.706 -1.706 1.00 84.44 159 SER A N 1
ATOM 1324 C CA . SER A 1 159 ? 3.483 -0.114 -1.350 1.00 84.44 159 SER A CA 1
ATOM 1325 C C . SER A 1 159 ? 3.335 -0.806 0.001 1.00 84.44 159 SER A C 1
ATOM 1327 O O . SER A 1 159 ? 2.501 -0.427 0.826 1.00 84.44 159 SER A O 1
ATOM 1329 N N . LEU A 1 160 ? 4.180 -1.810 0.235 1.00 86.44 160 LEU A N 1
ATOM 1330 C CA . LEU A 1 160 ? 4.305 -2.452 1.537 1.00 86.44 160 LEU A CA 1
ATOM 1331 C C . LEU A 1 160 ? 4.693 -1.450 2.638 1.00 86.44 160 LEU A C 1
ATOM 1333 O O . LEU A 1 160 ? 4.114 -1.485 3.720 1.00 86.44 160 LEU A O 1
ATOM 1337 N N . ASP A 1 161 ? 5.565 -0.485 2.336 1.00 87.00 161 ASP A N 1
ATOM 1338 C CA . ASP A 1 161 ? 5.891 0.610 3.260 1.00 87.00 161 ASP A CA 1
ATOM 1339 C C . ASP A 1 161 ? 4.647 1.375 3.727 1.00 87.00 161 ASP A C 1
ATOM 1341 O O . ASP A 1 161 ? 4.568 1.749 4.892 1.00 87.00 161 ASP A O 1
ATOM 1345 N N . ASP A 1 162 ? 3.644 1.576 2.861 1.00 90.19 162 ASP A N 1
ATOM 1346 C CA . ASP A 1 162 ? 2.400 2.243 3.260 1.00 90.19 162 ASP A CA 1
ATOM 1347 C C . ASP A 1 162 ? 1.600 1.392 4.273 1.00 90.19 162 ASP A C 1
ATOM 1349 O O . ASP A 1 162 ? 0.9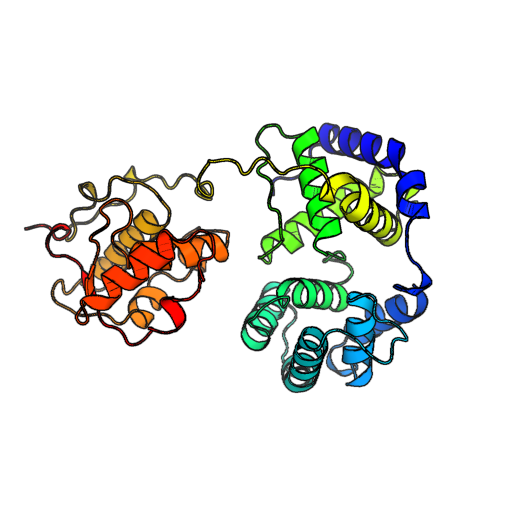56 1.954 5.159 1.00 90.19 162 ASP A O 1
ATOM 1353 N N . ILE A 1 163 ? 1.654 0.052 4.178 1.00 94.00 163 ILE A N 1
ATOM 1354 C CA . ILE A 1 163 ? 1.039 -0.876 5.149 1.00 94.00 163 ILE A CA 1
ATOM 1355 C C . ILE A 1 163 ? 1.768 -0.797 6.492 1.00 94.00 163 ILE A C 1
ATOM 1357 O O . ILE A 1 163 ? 1.126 -0.684 7.542 1.00 94.00 163 ILE A O 1
ATOM 1361 N N . THR A 1 164 ? 3.099 -0.849 6.462 1.00 93.31 164 THR A N 1
ATOM 1362 C CA . THR A 1 164 ? 3.943 -0.789 7.659 1.00 93.31 164 THR A CA 1
ATOM 1363 C C . THR A 1 164 ? 3.796 0.559 8.361 1.00 93.31 164 THR A C 1
ATOM 1365 O O . THR A 1 164 ? 3.529 0.600 9.561 1.00 93.31 164 THR A O 1
ATOM 1368 N N . ASP A 1 165 ? 3.864 1.662 7.612 1.00 92.56 165 ASP A N 1
ATOM 1369 C CA . ASP A 1 165 ? 3.710 3.020 8.136 1.00 92.56 165 ASP A CA 1
ATOM 1370 C C . ASP A 1 165 ? 2.329 3.227 8.763 1.00 92.56 165 ASP A C 1
ATOM 1372 O O . ASP A 1 165 ? 2.224 3.784 9.859 1.00 92.56 165 ASP A O 1
ATOM 1376 N N . PHE A 1 166 ? 1.272 2.733 8.111 1.00 96.69 166 PHE A N 1
ATOM 1377 C CA . PHE A 1 166 ? -0.079 2.785 8.662 1.00 96.69 166 PHE A CA 1
ATOM 1378 C C . PHE A 1 166 ? -0.224 1.953 9.941 1.00 96.69 166 PHE A C 1
ATOM 1380 O O . PHE A 1 166 ? -0.826 2.414 10.914 1.00 96.69 166 PHE A O 1
ATOM 1387 N N . SER A 1 167 ? 0.360 0.754 9.973 1.00 96.94 167 SER A N 1
ATOM 1388 C CA . SER A 1 167 ? 0.295 -0.121 11.148 1.00 96.94 167 SER A CA 1
ATOM 1389 C C . SER A 1 167 ? 1.037 0.494 12.340 1.00 96.94 167 SER A C 1
ATOM 1391 O O . SER A 1 167 ? 0.486 0.573 13.437 1.00 96.94 167 SER A O 1
ATOM 1393 N N . MET A 1 168 ? 2.235 1.047 12.110 1.00 95.75 168 MET A N 1
ATOM 1394 C CA . MET A 1 168 ? 2.996 1.794 13.118 1.00 95.75 168 MET A CA 1
ATOM 1395 C C . MET A 1 168 ? 2.237 3.025 13.626 1.00 95.75 168 MET A C 1
ATOM 1397 O O . MET A 1 168 ? 2.221 3.291 14.830 1.00 95.75 168 MET A O 1
ATOM 1401 N N . PHE A 1 169 ? 1.602 3.780 12.725 1.00 97.00 169 PHE A N 1
ATOM 1402 C CA . PHE A 1 169 ? 0.778 4.936 13.075 1.00 97.00 169 PHE A CA 1
ATOM 1403 C C . PHE A 1 169 ? -0.363 4.549 14.022 1.00 97.00 169 PHE A C 1
ATOM 1405 O O . PHE A 1 169 ? -0.503 5.140 15.093 1.00 97.00 169 PHE A O 1
ATOM 1412 N N . LEU A 1 170 ? -1.155 3.536 13.660 1.00 97.06 170 LEU A N 1
ATOM 1413 C CA . LEU A 1 170 ? -2.319 3.127 14.446 1.00 97.06 170 LEU A CA 1
ATOM 1414 C C . LEU A 1 170 ? -1.897 2.564 15.810 1.00 97.06 170 LEU A C 1
ATOM 1416 O O . LEU A 1 170 ? -2.478 2.939 16.828 1.00 97.06 170 LEU A O 1
ATOM 1420 N N . GLN A 1 171 ? -0.845 1.741 15.852 1.00 95.44 171 GLN A N 1
ATOM 1421 C CA . GLN A 1 171 ? -0.305 1.186 17.099 1.00 95.44 171 GLN A CA 1
ATOM 1422 C C . GLN A 1 171 ? 0.241 2.267 18.038 1.00 95.44 171 GLN A C 1
ATOM 1424 O O . GLN A 1 171 ? 0.019 2.192 19.244 1.00 95.44 171 GLN A O 1
ATOM 1429 N N . SER A 1 172 ? 0.894 3.300 17.496 1.00 96.56 172 SER A N 1
ATOM 1430 C CA . SER A 1 172 ? 1.406 4.426 18.292 1.00 96.56 172 SER A CA 1
ATOM 1431 C C . SER A 1 172 ? 0.283 5.263 18.910 1.00 96.56 172 SER A C 1
ATOM 1433 O O . SER A 1 172 ? 0.433 5.793 20.009 1.00 96.56 172 SER A O 1
ATOM 1435 N N . LEU A 1 173 ? -0.846 5.399 18.208 1.00 96.94 173 LEU A N 1
ATOM 1436 C CA . LEU A 1 173 ? -1.982 6.206 18.660 1.00 96.94 173 LEU A CA 1
ATOM 1437 C C . LEU A 1 173 ? -2.926 5.469 19.604 1.00 96.94 173 LEU A C 1
ATOM 1439 O O . LEU A 1 173 ? -3.565 6.111 20.437 1.00 96.94 173 LEU A O 1
ATOM 1443 N N . LEU A 1 174 ? -3.030 4.145 19.484 1.00 96.44 174 LEU A N 1
ATOM 1444 C CA . LEU A 1 174 ? -3.998 3.346 20.232 1.00 96.44 174 LEU A CA 1
ATOM 1445 C C . LEU A 1 174 ? -3.985 3.608 21.755 1.00 96.44 174 LEU A C 1
ATOM 1447 O O . LEU A 1 174 ? -5.072 3.754 22.314 1.00 96.44 174 LEU A O 1
ATOM 1451 N N . PRO A 1 175 ? -2.827 3.737 22.440 1.00 96.38 175 PRO A N 1
ATOM 1452 C CA . PRO A 1 175 ? -2.804 4.036 23.875 1.00 96.38 175 PRO A CA 1
ATOM 1453 C C . PRO A 1 175 ? -3.293 5.449 24.227 1.00 96.38 175 PRO A C 1
ATOM 1455 O O . PRO A 1 175 ? -3.714 5.689 25.357 1.00 96.38 175 PRO A O 1
ATOM 1458 N N . ALA A 1 176 ? -3.215 6.395 23.287 1.00 97.19 176 ALA A N 1
ATOM 1459 C CA . ALA A 1 176 ? -3.566 7.797 23.507 1.00 97.19 176 ALA A CA 1
ATOM 1460 C C . ALA A 1 176 ? -5.046 8.104 23.217 1.00 97.19 176 ALA A C 1
ATOM 1462 O O . ALA A 1 176 ? -5.588 9.060 23.771 1.00 97.19 176 ALA A O 1
ATOM 1463 N N . VAL A 1 177 ? -5.711 7.293 22.388 1.00 97.06 177 VAL A N 1
ATOM 1464 C CA . VAL A 1 177 ? -7.139 7.437 22.059 1.00 97.06 177 VAL A CA 1
ATOM 1465 C C . VAL A 1 177 ? -7.979 6.622 23.045 1.00 97.06 177 VAL A C 1
ATOM 1467 O O . VAL A 1 177 ? -8.247 5.435 22.844 1.00 97.06 177 VAL A O 1
ATOM 1470 N N . LYS A 1 178 ? -8.395 7.259 24.143 1.00 96.19 178 LYS A N 1
ATOM 1471 C CA . LYS A 1 178 ? -9.093 6.593 25.259 1.00 96.19 178 LYS A CA 1
ATOM 1472 C C . LYS A 1 178 ? -10.443 6.003 24.851 1.00 96.19 178 LYS A C 1
ATOM 1474 O O . LYS A 1 178 ? -10.830 4.948 25.351 1.00 96.19 178 LYS A O 1
ATOM 1479 N N . GLU A 1 179 ? -11.140 6.656 23.930 1.00 96.81 179 GLU A N 1
ATOM 1480 C CA . GLU A 1 179 ? -12.462 6.272 23.436 1.00 96.81 179 GLU A CA 1
ATOM 1481 C C . GLU A 1 179 ? -12.437 4.909 22.734 1.00 96.81 179 GLU A C 1
ATOM 1483 O O . GLU A 1 179 ? -13.387 4.135 22.848 1.00 96.81 179 GLU A O 1
ATOM 1488 N N . ALA A 1 180 ? -11.306 4.560 22.108 1.00 94.94 180 ALA A N 1
ATOM 1489 C CA . ALA A 1 180 ? -11.094 3.254 21.492 1.00 94.94 180 ALA A CA 1
ATOM 1490 C C . ALA A 1 180 ? -10.900 2.122 22.521 1.00 94.94 180 ALA A C 1
ATOM 1492 O O . ALA A 1 180 ? -10.891 0.951 22.146 1.00 94.94 180 ALA A O 1
ATOM 1493 N N . LYS A 1 181 ? -10.737 2.435 23.819 1.00 94.88 181 LYS A N 1
ATOM 1494 C CA . LYS A 1 181 ? -10.607 1.465 24.928 1.00 94.88 181 LYS A CA 1
ATOM 1495 C C . LYS A 1 181 ? -9.540 0.388 24.678 1.00 94.88 181 LYS A C 1
ATOM 1497 O O . LYS A 1 181 ? -9.744 -0.781 24.999 1.00 94.88 181 LYS A O 1
ATOM 1502 N N . GLY A 1 182 ? -8.430 0.765 24.041 1.00 93.19 182 GLY A N 1
ATOM 1503 C CA . GLY A 1 182 ? -7.350 -0.159 23.673 1.00 93.19 182 GLY A CA 1
ATOM 1504 C C . GLY A 1 182 ? -7.707 -1.168 22.571 1.00 93.19 182 GLY A C 1
ATOM 1505 O O . GLY A 1 182 ? -6.932 -2.084 22.309 1.00 93.19 182 GLY A O 1
ATOM 1506 N N . LYS A 1 183 ? -8.854 -1.024 21.897 1.00 94.12 183 LYS A N 1
ATOM 1507 C CA . LYS A 1 183 ? -9.287 -1.911 20.811 1.00 94.12 183 LYS A CA 1
ATOM 1508 C C . LYS A 1 183 ? -8.893 -1.323 19.456 1.00 94.12 183 LYS A C 1
ATOM 1510 O O . LYS A 1 183 ? -9.509 -0.366 18.992 1.00 94.12 183 LYS A O 1
ATOM 1515 N N . LYS A 1 184 ? -7.921 -1.953 18.781 1.00 94.00 184 LYS A N 1
ATOM 1516 C CA . LYS A 1 184 ? -7.457 -1.595 17.419 1.00 94.00 184 LYS A CA 1
ATOM 1517 C C . LYS A 1 184 ? -8.620 -1.347 16.454 1.00 94.00 184 LYS A C 1
ATOM 1519 O O . LYS A 1 184 ? -8.656 -0.351 15.738 1.00 94.00 184 LYS A O 1
ATOM 1524 N N . ARG A 1 185 ? -9.614 -2.233 16.508 1.00 93.56 185 ARG A N 1
ATOM 1525 C CA . ARG A 1 185 ? -10.799 -2.197 15.655 1.00 93.56 185 ARG A CA 1
ATOM 1526 C C . ARG A 1 185 ? -11.645 -0.934 15.820 1.00 93.56 185 ARG A C 1
ATOM 1528 O O . ARG A 1 185 ? -12.162 -0.417 14.840 1.00 93.56 185 ARG A O 1
ATOM 1535 N N . GLU A 1 186 ? -11.780 -0.426 17.037 1.00 95.75 186 GLU A N 1
ATOM 1536 C CA . GLU A 1 186 ? -12.581 0.772 17.303 1.00 95.75 186 GLU A CA 1
ATOM 1537 C C . GLU A 1 186 ? -11.890 2.035 16.766 1.00 95.75 186 GLU A C 1
ATOM 1539 O O . GLU A 1 186 ? -12.545 2.954 16.274 1.00 95.75 186 GLU A O 1
ATOM 1544 N N . LEU A 1 187 ? -10.554 2.057 16.775 1.00 96.75 187 LEU A N 1
ATOM 1545 C CA . LEU A 1 187 ? -9.776 3.107 16.120 1.00 96.75 187 LEU A CA 1
ATOM 1546 C C . LEU A 1 187 ? -9.825 2.986 14.585 1.00 96.75 187 LEU A C 1
ATOM 1548 O O . LEU A 1 187 ? -9.983 3.991 13.895 1.00 96.75 187 LEU A O 1
ATOM 1552 N N . ASP A 1 188 ? -9.762 1.769 14.042 1.00 96.00 188 ASP A N 1
ATOM 1553 C CA . ASP A 1 188 ? -9.944 1.501 12.609 1.00 96.00 188 ASP A CA 1
ATOM 1554 C C . ASP A 1 188 ? -11.310 1.997 12.093 1.00 96.00 188 ASP A C 1
ATOM 1556 O O . ASP A 1 188 ? -11.361 2.760 11.127 1.00 96.00 188 ASP A O 1
ATOM 1560 N N . LYS A 1 189 ? -12.412 1.662 12.782 1.00 96.56 189 LYS A N 1
ATOM 1561 C CA . LYS A 1 189 ? -13.772 2.130 12.444 1.00 96.56 189 LYS A CA 1
ATOM 1562 C C . LYS A 1 189 ? -13.852 3.655 12.373 1.00 96.56 189 LYS A C 1
ATOM 1564 O O . LYS A 1 189 ? -14.395 4.197 11.404 1.00 96.56 189 LYS A O 1
ATOM 1569 N N . PHE A 1 190 ? -13.276 4.338 13.367 1.00 97.81 190 PHE A N 1
ATOM 1570 C CA . PHE A 1 190 ? -13.173 5.794 13.366 1.00 97.81 190 PHE A CA 1
ATOM 1571 C C . PHE A 1 190 ? -12.408 6.292 12.133 1.00 97.81 190 PHE A C 1
ATOM 1573 O O . PHE A 1 190 ? -12.934 7.115 11.386 1.00 97.81 190 PHE A O 1
ATOM 1580 N N . LEU A 1 191 ? -11.194 5.785 11.884 1.00 97.75 191 LEU A N 1
ATOM 1581 C CA . LEU A 1 191 ? -10.350 6.236 10.771 1.00 97.75 191 LEU A CA 1
ATOM 1582 C C . LEU A 1 191 ? -11.024 6.004 9.414 1.00 97.75 191 LEU A C 1
ATOM 1584 O O . LEU A 1 191 ? -10.969 6.878 8.545 1.00 97.75 191 LEU A O 1
ATOM 1588 N N . MET A 1 192 ? -11.707 4.871 9.242 1.00 96.44 192 MET A N 1
ATOM 1589 C CA . MET A 1 192 ? -12.467 4.558 8.034 1.00 96.44 192 MET A CA 1
ATOM 1590 C C . MET A 1 192 ? -13.564 5.604 7.792 1.00 96.44 192 MET A C 1
ATOM 1592 O O . MET A 1 192 ? -13.657 6.176 6.702 1.00 96.44 192 MET A O 1
ATOM 1596 N N . MET A 1 193 ? -14.370 5.920 8.809 1.00 97.44 193 MET A N 1
ATOM 1597 C CA . MET A 1 193 ? -15.472 6.878 8.674 1.00 97.44 193 MET A CA 1
ATOM 1598 C C . MET A 1 193 ? -15.001 8.328 8.577 1.00 97.44 193 MET A C 1
ATOM 1600 O O . MET A 1 193 ? -15.490 9.080 7.731 1.00 97.44 193 MET A O 1
ATOM 1604 N N . PHE A 1 194 ? -14.000 8.713 9.362 1.00 96.94 194 PHE A N 1
ATOM 1605 C CA . PHE A 1 194 ? -13.362 10.023 9.297 1.00 96.94 194 PHE A CA 1
ATOM 1606 C C . PHE A 1 194 ? -12.740 10.266 7.915 1.00 96.94 194 PHE A C 1
ATOM 1608 O O . PHE A 1 194 ? -12.981 11.293 7.274 1.00 96.94 194 PHE A O 1
ATOM 1615 N N . GLY A 1 195 ? -12.014 9.280 7.384 1.00 94.88 195 GLY A N 1
ATOM 1616 C CA . GLY A 1 195 ? -11.439 9.333 6.044 1.00 94.88 195 GLY A CA 1
ATOM 1617 C C . GLY A 1 195 ? -12.488 9.384 4.929 1.00 94.88 195 GLY A C 1
ATOM 1618 O O . GLY A 1 195 ? -12.307 10.083 3.926 1.00 94.88 195 GLY A O 1
ATOM 1619 N N . LYS A 1 196 ? -13.604 8.663 5.091 1.00 94.00 196 LYS A N 1
ATOM 1620 C CA . LYS A 1 196 ? -14.713 8.608 4.126 1.00 94.00 196 LYS A CA 1
ATOM 1621 C C . LYS A 1 196 ? -15.536 9.894 4.087 1.00 94.00 196 LYS A C 1
ATOM 1623 O O . LYS A 1 196 ? -15.879 10.328 2.987 1.00 94.00 196 LYS A O 1
ATOM 1628 N N . HIS A 1 197 ? -15.839 10.483 5.242 1.00 93.81 197 HIS A N 1
ATOM 1629 C CA . HIS A 1 197 ? -16.795 11.588 5.360 1.00 93.81 197 HIS A CA 1
ATOM 1630 C C . HIS A 1 197 ? -16.139 12.963 5.535 1.00 93.81 197 HIS A C 1
ATOM 1632 O O . HIS A 1 197 ? -16.643 13.924 4.962 1.00 93.81 197 HIS A O 1
ATOM 1638 N N . LYS A 1 198 ? -15.015 13.067 6.259 1.00 91.38 198 LYS A N 1
ATOM 1639 C CA . LYS A 1 198 ? -14.304 14.342 6.455 1.00 91.38 198 LYS A CA 1
ATOM 1640 C C . LYS A 1 198 ? -13.230 14.566 5.404 1.00 91.38 198 LYS A C 1
ATOM 1642 O O . LYS A 1 198 ? -13.206 15.591 4.742 1.00 91.38 198 LYS A O 1
ATOM 1647 N N . VAL A 1 199 ? -12.318 13.606 5.248 1.00 87.50 199 VAL A N 1
ATOM 1648 C CA . VAL A 1 199 ? -11.094 13.837 4.459 1.00 87.50 199 VAL A CA 1
ATOM 1649 C C . VAL A 1 199 ? -11.347 13.731 2.959 1.00 87.50 199 VAL A C 1
ATOM 1651 O O . VAL A 1 199 ? -10.750 14.465 2.178 1.00 87.50 199 VAL A O 1
ATOM 1654 N N . LYS A 1 200 ? -12.252 12.843 2.529 1.00 83.00 200 LYS A N 1
ATOM 1655 C CA . LYS A 1 200 ? -12.584 12.643 1.107 1.00 83.00 200 LYS A CA 1
ATOM 1656 C C . LYS A 1 200 ? -13.011 13.936 0.396 1.00 83.00 200 LYS A C 1
ATOM 1658 O O . LYS A 1 200 ? -12.783 14.042 -0.807 1.00 83.00 200 LYS A O 1
ATOM 1663 N N . THR A 1 201 ? -13.643 14.869 1.107 1.00 78.81 201 THR A N 1
ATOM 1664 C CA . THR A 1 201 ? -14.150 16.135 0.554 1.00 78.81 201 THR A CA 1
ATOM 1665 C C . THR A 1 201 ? -13.089 17.231 0.504 1.00 78.81 201 THR A C 1
ATOM 1667 O O . THR A 1 201 ? -13.273 18.208 -0.216 1.00 78.81 201 THR A O 1
ATOM 1670 N N . ILE A 1 202 ? -11.966 17.068 1.212 1.00 75.50 202 ILE A N 1
ATOM 1671 C CA . ILE A 1 202 ? -10.880 18.047 1.225 1.00 75.50 202 ILE A CA 1
ATOM 1672 C C . ILE A 1 202 ? -10.166 17.992 -0.132 1.00 75.50 202 ILE A C 1
ATOM 1674 O O . ILE A 1 202 ? -9.624 16.941 -0.504 1.00 75.50 202 ILE A O 1
ATOM 1678 N N . PRO A 1 203 ? -10.125 19.104 -0.890 1.00 62.22 203 PRO A N 1
ATOM 1679 C CA . PRO A 1 203 ? -9.324 19.177 -2.094 1.00 62.22 203 PRO A CA 1
ATOM 1680 C C . PRO A 1 203 ? -7.868 18.993 -1.689 1.00 62.22 203 PRO A C 1
ATOM 1682 O O . PRO A 1 203 ? -7.267 19.865 -1.070 1.00 62.22 203 PRO A O 1
ATOM 1685 N N . VAL A 1 204 ? -7.280 17.847 -2.028 1.00 56.97 204 VAL A N 1
ATOM 1686 C CA . VAL A 1 204 ? -5.828 17.719 -1.929 1.00 56.97 204 VAL A CA 1
ATOM 1687 C C . VAL A 1 204 ? -5.287 18.666 -2.982 1.00 56.97 204 VAL A C 1
ATOM 1689 O O . VAL A 1 204 ? -5.387 18.344 -4.176 1.00 56.97 204 VAL A O 1
ATOM 1692 N N . THR A 1 205 ? -4.770 19.820 -2.557 1.00 44.00 205 THR A N 1
ATOM 1693 C CA . THR A 1 205 ? -3.872 20.643 -3.360 1.00 44.00 205 THR A CA 1
ATOM 1694 C C . THR A 1 205 ? -2.824 19.666 -3.849 1.00 44.00 205 THR A C 1
ATOM 1696 O O . THR A 1 205 ? -2.016 19.165 -3.069 1.00 44.00 205 THR A O 1
ATOM 1699 N N . ARG A 1 206 ? -2.918 19.268 -5.127 1.00 38.84 206 ARG A N 1
ATOM 1700 C CA . ARG A 1 206 ? -1.854 18.502 -5.762 1.00 38.84 206 ARG A CA 1
ATOM 1701 C C . ARG A 1 206 ? -0.647 19.386 -5.559 1.00 38.84 206 ARG A C 1
ATOM 1703 O O . ARG A 1 206 ? -0.596 20.466 -6.146 1.00 38.84 206 ARG A O 1
ATOM 1710 N N . SER A 1 207 ? 0.256 18.984 -4.673 1.00 32.19 207 SER A N 1
ATOM 1711 C CA . SER A 1 207 ? 1.541 19.640 -4.617 1.00 32.19 207 SER A CA 1
ATOM 1712 C C . SER A 1 207 ? 2.041 19.592 -6.058 1.00 32.19 207 SER A C 1
ATOM 1714 O O . SER A 1 207 ? 2.147 18.516 -6.644 1.00 32.19 207 SER A O 1
ATOM 1716 N N . LYS A 1 208 ? 2.228 20.764 -6.677 1.00 29.11 208 LYS A N 1
ATOM 1717 C CA . LYS A 1 208 ? 2.839 20.895 -8.011 1.00 29.11 208 LYS A CA 1
ATOM 1718 C C . LYS A 1 208 ? 4.292 20.400 -8.002 1.00 29.11 208 LYS A C 1
ATOM 1720 O O . LYS A 1 208 ? 4.977 20.443 -9.016 1.00 29.11 208 LYS A O 1
ATOM 1725 N N . VAL A 1 209 ? 4.760 19.947 -6.847 1.00 32.28 209 VAL A N 1
ATOM 1726 C CA . VAL A 1 209 ? 6.028 19.290 -6.638 1.00 32.28 209 VAL A CA 1
ATOM 1727 C C . VAL A 1 209 ? 5.912 17.886 -7.226 1.00 32.28 209 VAL A C 1
ATOM 1729 O O . VAL A 1 209 ? 5.141 17.049 -6.752 1.00 32.28 209 VAL A O 1
ATOM 1732 N N . ALA A 1 210 ? 6.666 17.661 -8.304 1.00 32.16 210 ALA A N 1
ATOM 1733 C CA . ALA A 1 210 ? 7.029 16.333 -8.789 1.00 32.16 210 ALA A CA 1
ATOM 1734 C C . ALA A 1 210 ? 7.329 15.404 -7.595 1.00 32.16 210 ALA A C 1
ATOM 1736 O O . ALA A 1 210 ? 7.837 15.905 -6.592 1.00 32.16 210 ALA A O 1
ATOM 1737 N N . PRO A 1 211 ? 7.014 14.093 -7.656 1.00 39.09 211 PRO A N 1
ATOM 1738 C CA . PRO A 1 211 ? 7.210 13.196 -6.519 1.00 39.09 211 PRO A CA 1
ATOM 1739 C C . PRO A 1 211 ? 8.611 13.403 -5.942 1.00 39.09 211 PRO A C 1
ATOM 1741 O O . PRO A 1 211 ? 9.602 13.261 -6.658 1.00 39.09 211 PRO A O 1
ATOM 1744 N N . ALA A 1 212 ? 8.659 13.844 -4.682 1.00 37.16 212 ALA A N 1
ATOM 1745 C CA . ALA A 1 212 ? 9.902 14.159 -4.004 1.00 37.16 212 ALA A CA 1
ATOM 1746 C C . ALA A 1 212 ? 10.817 12.931 -4.069 1.00 37.16 212 ALA A C 1
ATOM 1748 O O . ALA A 1 212 ? 10.386 11.822 -3.746 1.00 37.16 212 ALA A O 1
ATOM 1749 N N . LEU A 1 213 ? 12.052 13.149 -4.528 1.00 42.56 213 LEU A N 1
ATOM 1750 C CA . LEU A 1 213 ? 13.143 12.176 -4.507 1.00 42.56 213 LEU A CA 1
ATOM 1751 C C . LEU A 1 213 ? 13.171 11.507 -3.125 1.00 42.56 213 LEU A C 1
ATOM 1753 O O . LEU A 1 213 ? 13.368 12.186 -2.113 1.00 42.56 213 LEU A O 1
ATOM 1757 N N . SER A 1 214 ? 12.923 10.197 -3.057 1.00 42.38 214 SER A N 1
ATOM 1758 C CA . SER A 1 214 ? 13.053 9.457 -1.804 1.00 42.38 214 SER A CA 1
ATOM 1759 C C . SER A 1 214 ? 14.541 9.344 -1.488 1.00 42.38 214 SER A C 1
ATOM 1761 O O . SER A 1 214 ? 15.244 8.575 -2.125 1.00 42.38 214 SER A O 1
ATOM 1763 N N . LYS A 1 215 ? 14.992 10.143 -0.512 1.00 49.03 215 LYS A N 1
ATOM 1764 C CA . LYS A 1 215 ? 16.395 10.423 -0.152 1.00 49.03 215 LYS A CA 1
ATOM 1765 C C . LYS A 1 215 ? 17.127 11.259 -1.213 1.00 49.03 215 LYS A C 1
ATOM 1767 O O . LYS A 1 215 ? 17.172 10.930 -2.393 1.00 49.03 215 LYS A O 1
ATOM 1772 N N . LYS A 1 216 ? 17.726 12.377 -0.780 1.00 57.25 216 LYS A N 1
ATOM 1773 C CA . LYS A 1 216 ? 18.715 13.102 -1.588 1.00 57.25 216 LYS A CA 1
ATOM 1774 C C . LYS A 1 216 ? 19.895 12.149 -1.789 1.00 57.25 216 LYS A C 1
ATOM 1776 O O . LYS A 1 216 ? 20.672 11.959 -0.860 1.00 57.25 216 LYS A O 1
ATOM 1781 N N . HIS A 1 217 ? 19.981 11.507 -2.950 1.00 66.31 217 HIS A N 1
ATOM 1782 C CA . HIS A 1 217 ? 21.206 10.822 -3.344 1.00 66.31 217 HIS A CA 1
ATOM 1783 C C . HIS A 1 217 ? 22.326 11.858 -3.390 1.00 66.31 217 HIS A C 1
ATOM 1785 O O . HIS A 1 217 ? 22.131 12.964 -3.907 1.00 66.31 217 HIS A O 1
ATOM 1791 N N . ASP A 1 218 ? 23.473 11.516 -2.815 1.00 78.38 218 ASP A N 1
ATOM 1792 C CA . ASP A 1 218 ? 24.662 12.339 -2.950 1.00 78.38 218 ASP A CA 1
ATOM 1793 C C . ASP A 1 218 ? 25.224 12.147 -4.358 1.00 78.38 218 ASP A C 1
ATOM 1795 O O . ASP A 1 218 ? 25.938 11.188 -4.640 1.00 78.38 218 ASP A O 1
ATOM 1799 N N . TRP A 1 219 ? 24.864 13.049 -5.265 1.00 82.06 219 TRP A N 1
ATOM 1800 C CA . TRP A 1 219 ? 25.290 12.979 -6.659 1.00 82.06 219 TRP A CA 1
ATOM 1801 C C . TRP A 1 219 ? 26.801 13.121 -6.841 1.00 82.06 219 TRP A C 1
ATOM 1803 O O . TRP A 1 219 ? 27.303 12.734 -7.891 1.00 82.06 219 TRP A O 1
ATOM 1813 N N . SER A 1 220 ? 27.517 13.641 -5.839 1.00 80.69 220 SER A N 1
ATOM 1814 C CA . SER A 1 220 ? 28.978 13.711 -5.874 1.00 80.69 220 SER A CA 1
ATOM 1815 C C . SER A 1 220 ? 29.646 12.343 -5.692 1.00 80.69 220 SER A C 1
ATOM 1817 O O . SER A 1 220 ? 30.810 12.186 -6.042 1.00 80.69 220 SER A O 1
ATOM 1819 N N . SER A 1 221 ? 28.902 11.340 -5.207 1.00 83.69 221 SER A N 1
ATOM 1820 C CA . SER A 1 221 ? 29.394 9.965 -5.053 1.00 83.69 221 SER A CA 1
ATOM 1821 C C . SER A 1 221 ? 29.407 9.157 -6.355 1.00 83.69 221 SER A C 1
ATOM 1823 O O . SER A 1 221 ? 30.038 8.104 -6.411 1.00 83.69 221 SER A O 1
ATOM 1825 N N . PHE A 1 222 ? 28.725 9.627 -7.406 1.00 88.75 222 PHE A N 1
ATOM 1826 C CA . PHE A 1 222 ? 28.709 8.943 -8.694 1.00 88.75 222 PHE A CA 1
ATOM 1827 C C . PHE A 1 222 ? 29.921 9.352 -9.531 1.00 88.75 222 PHE A C 1
ATOM 1829 O O . PHE A 1 222 ? 30.068 10.516 -9.905 1.00 88.75 222 PHE A O 1
ATOM 1836 N N . THR A 1 223 ? 30.755 8.376 -9.868 1.00 89.88 223 THR A N 1
ATOM 1837 C CA . THR A 1 223 ? 31.898 8.528 -10.770 1.00 89.88 223 THR A CA 1
ATOM 1838 C C . THR A 1 223 ? 31.817 7.489 -11.884 1.00 89.88 223 THR A C 1
ATOM 1840 O O . THR A 1 223 ? 31.168 6.452 -11.728 1.00 89.88 223 THR A O 1
ATOM 1843 N N . SER A 1 224 ? 32.434 7.797 -13.022 1.00 92.12 224 SER A N 1
ATOM 1844 C CA . SER A 1 224 ? 32.552 6.890 -14.162 1.00 92.12 224 SER A CA 1
ATOM 1845 C C . SER A 1 224 ? 33.795 7.248 -14.971 1.00 92.12 224 SER A C 1
ATOM 1847 O O . SER A 1 224 ? 34.098 8.430 -15.134 1.00 92.12 224 SER A O 1
ATOM 1849 N N . ASN A 1 225 ? 34.503 6.231 -15.462 1.00 91.81 225 ASN A N 1
ATOM 1850 C CA . ASN A 1 225 ? 35.620 6.354 -16.401 1.00 91.81 225 ASN A CA 1
ATOM 1851 C C . ASN A 1 225 ? 35.198 6.071 -17.853 1.00 91.81 225 ASN A C 1
ATOM 1853 O O . ASN A 1 225 ? 36.010 6.233 -18.759 1.00 91.81 225 ASN A O 1
ATOM 1857 N N . VAL A 1 226 ? 33.942 5.672 -18.080 1.00 93.38 226 VAL A N 1
ATOM 1858 C CA . VAL A 1 226 ? 33.396 5.349 -19.411 1.00 93.38 226 VAL A CA 1
ATOM 1859 C C . VAL A 1 226 ? 32.316 6.341 -19.842 1.00 93.38 226 VAL A C 1
ATOM 1861 O O . VAL A 1 226 ? 32.178 6.631 -21.028 1.00 93.38 226 VAL A O 1
ATOM 1864 N N . PHE A 1 227 ? 31.554 6.897 -18.901 1.00 96.19 227 PHE A N 1
ATOM 1865 C CA . PHE A 1 227 ? 30.387 7.723 -19.193 1.00 96.19 227 PHE A CA 1
ATOM 1866 C C . PHE A 1 227 ? 30.498 9.139 -18.618 1.00 96.19 227 PHE A C 1
ATOM 1868 O O . PHE A 1 227 ? 30.949 9.359 -17.496 1.00 96.19 227 PHE A O 1
ATOM 1875 N N . ASP A 1 228 ? 30.011 10.121 -19.375 1.00 94.06 228 ASP A N 1
ATOM 1876 C CA . ASP A 1 228 ? 29.963 11.526 -18.975 1.00 94.06 228 ASP A CA 1
ATOM 1877 C C . ASP A 1 228 ? 28.707 11.806 -18.133 1.00 94.06 228 ASP A C 1
ATOM 1879 O O . ASP A 1 228 ? 27.666 12.273 -18.616 1.00 94.06 228 ASP A O 1
ATOM 1883 N N . LEU A 1 229 ? 28.811 11.523 -16.832 1.00 92.94 229 LEU A N 1
ATOM 1884 C CA . LEU A 1 229 ? 27.727 11.750 -15.868 1.00 92.94 229 LEU A CA 1
ATOM 1885 C C . LEU A 1 229 ? 27.406 13.246 -15.665 1.00 92.94 229 LEU A C 1
ATOM 1887 O O . LEU A 1 229 ? 26.343 13.589 -15.131 1.00 92.94 229 LEU A O 1
ATOM 1891 N N . GLY A 1 230 ? 28.293 14.151 -16.099 1.00 90.19 230 GLY A N 1
ATOM 1892 C CA . GLY A 1 230 ? 28.104 15.601 -16.032 1.00 90.19 230 GLY A CA 1
ATOM 1893 C C . GLY A 1 230 ? 26.963 16.091 -16.925 1.00 90.19 230 GLY A C 1
ATOM 1894 O O . GLY A 1 230 ? 26.262 17.044 -16.574 1.00 90.19 230 GLY A O 1
ATOM 1895 N N . LYS A 1 231 ? 26.698 15.383 -18.030 1.00 92.50 231 LYS A N 1
ATOM 1896 C CA . LYS A 1 231 ? 25.594 15.674 -18.963 1.00 92.50 231 LYS A CA 1
ATOM 1897 C C . LYS A 1 231 ? 24.203 15.342 -18.410 1.00 92.50 231 LYS A C 1
ATOM 1899 O O . LYS A 1 231 ? 23.195 15.716 -19.012 1.00 92.50 231 LYS A O 1
ATOM 1904 N N . ILE A 1 232 ? 24.118 14.667 -17.265 1.00 93.00 232 ILE A N 1
ATOM 1905 C CA . ILE A 1 232 ? 22.862 14.274 -16.619 1.00 93.00 232 ILE A CA 1
ATOM 1906 C C . ILE A 1 232 ? 22.488 15.338 -15.575 1.00 93.00 232 ILE A C 1
ATOM 1908 O O . ILE A 1 232 ? 22.841 15.232 -14.407 1.00 93.00 232 ILE A O 1
ATOM 1912 N N . SER A 1 233 ? 21.791 16.407 -15.970 1.00 87.88 233 SER A N 1
ATOM 1913 C CA . SER A 1 233 ? 21.658 17.622 -15.138 1.00 87.88 233 SER A CA 1
ATOM 1914 C C . SER A 1 233 ? 20.333 17.781 -14.381 1.00 87.88 233 SER A C 1
ATOM 1916 O O . SER A 1 233 ? 20.252 18.584 -13.454 1.00 87.88 233 SER A O 1
ATOM 1918 N N . LEU A 1 234 ? 19.289 17.028 -14.739 1.00 86.44 234 LEU A N 1
ATOM 1919 C CA . LEU A 1 234 ? 17.930 17.244 -14.217 1.00 86.44 234 LEU A CA 1
ATOM 1920 C C . LEU A 1 234 ? 17.685 16.654 -12.814 1.00 86.44 234 LEU A C 1
ATOM 1922 O O . LEU A 1 234 ? 16.718 17.042 -12.154 1.00 86.44 234 LEU A O 1
ATOM 1926 N N . ARG A 1 235 ? 18.560 15.748 -12.354 1.00 88.12 235 ARG A N 1
ATOM 1927 C CA . ARG A 1 235 ? 18.610 15.166 -10.994 1.00 88.12 235 ARG A CA 1
ATOM 1928 C C . ARG A 1 235 ? 17.273 14.616 -10.457 1.00 88.12 235 ARG A C 1
ATOM 1930 O O . ARG A 1 235 ? 17.010 14.641 -9.259 1.00 88.12 235 ARG A O 1
ATOM 1937 N N . SER A 1 236 ? 16.421 14.111 -11.338 1.00 89.00 236 SER A N 1
ATOM 1938 C CA . SER A 1 236 ? 15.157 13.420 -11.060 1.00 89.00 236 SER A CA 1
ATOM 1939 C C . SER A 1 236 ? 15.330 11.895 -10.991 1.00 89.00 236 SER A C 1
ATOM 1941 O O . SER A 1 236 ? 16.391 11.367 -11.312 1.00 89.00 236 SER A O 1
ATOM 1943 N N . ASN A 1 237 ? 14.270 11.160 -10.633 1.00 91.00 237 ASN A N 1
ATOM 1944 C CA . ASN A 1 237 ? 14.315 9.693 -10.557 1.00 91.00 237 ASN A CA 1
ATOM 1945 C C . ASN A 1 237 ? 14.734 9.016 -11.874 1.00 91.00 237 ASN A C 1
ATOM 1947 O O . ASN A 1 237 ? 15.467 8.041 -11.823 1.00 91.00 237 ASN A O 1
ATOM 1951 N N . ALA A 1 238 ? 14.300 9.513 -13.039 1.00 94.81 238 ALA A N 1
ATOM 1952 C CA . ALA A 1 238 ? 14.714 8.940 -14.328 1.00 94.81 238 ALA A CA 1
ATOM 1953 C C . ALA A 1 238 ? 16.228 9.088 -14.549 1.00 94.81 238 ALA A C 1
ATOM 1955 O O . ALA A 1 238 ? 16.881 8.199 -15.079 1.00 94.81 238 ALA A O 1
ATOM 1956 N N . ASP A 1 239 ? 16.788 10.193 -14.068 1.00 94.50 239 ASP A N 1
ATOM 1957 C CA . ASP A 1 239 ? 18.208 10.505 -14.194 1.00 94.50 239 ASP A CA 1
ATOM 1958 C C . ASP A 1 239 ? 19.034 9.629 -13.242 1.00 94.50 239 ASP A C 1
ATOM 1960 O O . ASP A 1 239 ? 20.102 9.150 -13.603 1.00 94.50 239 ASP A O 1
ATOM 1964 N N . LEU A 1 240 ? 18.505 9.371 -12.040 1.00 92.75 240 LEU A N 1
ATOM 1965 C CA . LEU A 1 240 ? 19.086 8.422 -11.092 1.00 92.75 240 LEU A CA 1
ATOM 1966 C C . LEU A 1 240 ? 19.099 7.004 -11.670 1.00 92.75 240 LEU A C 1
ATOM 1968 O O . LEU A 1 240 ? 20.127 6.339 -11.613 1.00 92.75 240 LEU A O 1
ATOM 1972 N N . LEU A 1 241 ? 17.9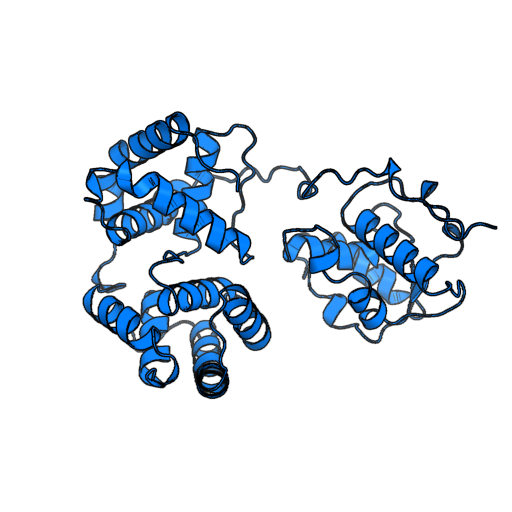77 6.552 -12.242 1.00 95.50 241 LEU A N 1
ATOM 1973 C CA . LEU A 1 241 ? 17.902 5.246 -12.897 1.00 95.50 241 LEU A CA 1
ATOM 1974 C C . LEU A 1 241 ? 18.939 5.123 -14.013 1.00 95.50 241 LEU A C 1
ATOM 1976 O O . LEU A 1 241 ? 19.609 4.100 -14.105 1.00 95.50 241 LEU A O 1
ATOM 1980 N N . PHE A 1 242 ? 19.105 6.172 -14.820 1.00 97.25 242 PHE A N 1
ATOM 1981 C CA . PHE A 1 242 ? 20.106 6.171 -15.876 1.00 97.25 242 PHE A CA 1
ATOM 1982 C C . PHE A 1 242 ? 21.531 6.078 -15.316 1.00 97.25 242 PHE A C 1
ATOM 1984 O O . PHE A 1 242 ? 22.285 5.217 -15.749 1.00 97.25 242 PHE A O 1
ATOM 1991 N N . VAL A 1 243 ? 21.890 6.872 -14.299 1.00 95.31 243 VAL A N 1
ATOM 1992 C CA . VAL A 1 243 ? 23.223 6.782 -13.670 1.00 95.31 243 VAL A CA 1
ATOM 1993 C C . VAL A 1 243 ? 23.488 5.396 -13.080 1.00 95.31 243 VAL A C 1
ATOM 1995 O O . VAL A 1 243 ? 24.554 4.836 -13.316 1.00 95.31 243 VAL A O 1
ATOM 1998 N N . LEU A 1 244 ? 22.522 4.813 -12.365 1.00 93.56 244 LEU A N 1
ATOM 1999 C CA . LEU A 1 244 ? 22.667 3.469 -11.795 1.00 93.56 244 LEU A CA 1
ATOM 2000 C C . LEU A 1 244 ? 22.849 2.399 -12.878 1.00 93.56 244 LEU A C 1
ATOM 2002 O O . LEU A 1 244 ? 23.614 1.456 -12.686 1.00 93.56 244 LEU A O 1
ATOM 2006 N N . LEU A 1 245 ? 22.177 2.554 -14.023 1.00 96.50 245 LEU A N 1
ATOM 2007 C CA . LEU A 1 245 ? 22.386 1.681 -15.171 1.00 96.50 245 LEU A CA 1
ATOM 2008 C C . LEU A 1 245 ? 23.814 1.816 -15.705 1.00 96.50 245 LEU A C 1
ATOM 2010 O O . LEU A 1 245 ? 24.479 0.802 -15.873 1.00 96.50 245 LEU A O 1
ATOM 2014 N N . LEU A 1 246 ? 24.295 3.040 -15.937 1.00 95.81 246 LEU A N 1
ATOM 2015 C CA . LEU A 1 246 ? 25.645 3.283 -16.458 1.00 95.81 246 LEU A CA 1
ATOM 2016 C C . LEU A 1 246 ? 26.725 2.697 -15.540 1.00 95.81 246 LEU A C 1
ATOM 2018 O O . LEU A 1 246 ? 27.638 2.032 -16.019 1.00 95.81 246 LEU A O 1
ATOM 2022 N N . GLN A 1 247 ? 26.577 2.851 -14.221 1.00 92.19 247 GLN A N 1
ATOM 2023 C CA . GLN A 1 247 ? 27.479 2.223 -13.251 1.00 92.19 247 GLN A CA 1
ATOM 2024 C C . GLN A 1 247 ? 27.438 0.693 -13.315 1.00 92.19 247 GLN A C 1
ATOM 2026 O O . GLN A 1 247 ? 28.477 0.045 -13.214 1.00 92.19 247 GLN A O 1
ATOM 2031 N N . SER A 1 248 ? 26.248 0.109 -13.496 1.00 93.00 248 SER A N 1
ATOM 2032 C CA . SER A 1 248 ? 26.102 -1.340 -13.669 1.00 93.00 248 SER A CA 1
ATOM 2033 C C . SER A 1 248 ? 26.780 -1.832 -14.946 1.00 93.00 248 SER A C 1
ATOM 2035 O O . SER A 1 248 ? 27.392 -2.893 -14.919 1.00 93.00 248 SER A O 1
ATOM 2037 N N . LEU A 1 249 ? 26.677 -1.084 -16.047 1.00 93.25 249 LEU A N 1
ATOM 2038 C CA . LEU A 1 249 ? 27.329 -1.429 -17.311 1.00 93.25 249 LEU A CA 1
ATOM 2039 C C . LEU A 1 249 ? 28.852 -1.331 -17.188 1.00 93.25 249 LEU A C 1
ATOM 2041 O O . LEU A 1 249 ? 29.560 -2.238 -17.606 1.00 93.25 249 LEU A O 1
ATOM 2045 N N . GLU A 1 250 ? 29.366 -0.261 -16.578 1.00 92.56 250 GLU A N 1
ATOM 2046 C CA . GLU A 1 250 ? 30.807 -0.078 -16.381 1.00 92.56 250 GLU A CA 1
ATOM 2047 C C . GLU A 1 250 ? 31.412 -1.173 -15.494 1.00 92.56 250 GLU A C 1
ATOM 2049 O O . GLU A 1 250 ? 32.464 -1.716 -15.828 1.00 92.56 250 GLU A O 1
ATOM 2054 N N . ALA A 1 251 ? 30.721 -1.565 -14.419 1.00 87.38 251 ALA A N 1
ATOM 2055 C CA . ALA A 1 251 ? 31.155 -2.655 -13.545 1.00 87.38 251 ALA A CA 1
ATOM 2056 C C . ALA A 1 251 ? 31.238 -4.022 -14.258 1.00 87.38 251 ALA A C 1
ATOM 2058 O O . ALA A 1 251 ? 31.999 -4.887 -13.828 1.00 87.38 251 ALA A O 1
ATOM 2059 N N . GLU A 1 252 ? 30.478 -4.213 -15.340 1.00 88.44 252 GLU A N 1
ATOM 2060 C CA . GLU A 1 252 ? 30.471 -5.424 -16.174 1.00 88.44 252 GLU A CA 1
ATOM 2061 C C . GLU A 1 252 ? 31.450 -5.341 -17.364 1.00 88.44 252 GLU A C 1
ATOM 2063 O O . GLU A 1 252 ? 31.510 -6.268 -18.168 1.00 88.44 252 GLU A O 1
ATOM 2068 N N . GLY A 1 253 ? 32.242 -4.266 -17.470 1.00 85.88 253 GLY A N 1
ATOM 2069 C CA . GLY A 1 253 ? 33.140 -4.035 -18.604 1.00 85.88 253 GLY A CA 1
ATOM 2070 C C . GLY A 1 253 ? 32.396 -3.497 -19.825 1.00 85.88 253 GLY A C 1
ATOM 2071 O O . GLY A 1 253 ? 32.432 -4.115 -20.884 1.00 85.88 253 GLY A O 1
ATOM 2072 N N . ALA A 1 254 ? 31.701 -2.369 -19.639 1.00 81.25 254 ALA A N 1
ATOM 2073 C CA . ALA A 1 254 ? 30.783 -1.747 -20.594 1.00 81.25 254 ALA A CA 1
ATOM 2074 C C . ALA A 1 254 ? 31.200 -1.875 -22.070 1.00 81.25 254 ALA A C 1
ATOM 2076 O O . ALA A 1 254 ? 32.178 -1.269 -22.505 1.00 81.25 254 ALA A O 1
ATOM 2077 N N . ASP A 1 255 ? 30.373 -2.571 -22.852 1.00 87.81 255 ASP A N 1
ATOM 2078 C CA . ASP A 1 255 ? 30.334 -2.421 -24.305 1.00 87.81 255 ASP A CA 1
ATOM 2079 C C . ASP A 1 255 ? 29.387 -1.261 -24.639 1.00 87.81 255 ASP A C 1
ATOM 2081 O O . ASP A 1 255 ? 28.166 -1.344 -24.456 1.00 87.81 255 ASP A O 1
ATOM 2085 N N . THR A 1 256 ? 29.972 -0.147 -25.078 1.00 85.31 256 THR A N 1
ATOM 2086 C CA . THR A 1 256 ? 29.265 1.102 -25.380 1.00 85.31 256 THR A CA 1
ATOM 2087 C C . THR A 1 256 ? 28.405 1.022 -26.639 1.00 85.31 256 THR A C 1
ATOM 2089 O O . THR A 1 256 ? 27.510 1.848 -26.805 1.00 85.31 256 THR A O 1
ATOM 2092 N N . GLU A 1 257 ? 28.634 0.024 -27.496 1.00 88.06 257 GLU A N 1
ATOM 2093 C CA . GLU A 1 257 ? 27.879 -0.191 -28.736 1.00 88.06 257 GLU A CA 1
ATOM 2094 C C . GLU A 1 257 ? 26.794 -1.268 -28.590 1.00 88.06 257 GLU A C 1
ATOM 2096 O O . GLU A 1 257 ? 25.928 -1.412 -29.463 1.00 88.06 257 GLU A O 1
ATOM 2101 N N . ALA A 1 258 ? 26.803 -2.012 -27.480 1.00 92.25 258 ALA A N 1
ATOM 2102 C CA . ALA A 1 258 ? 25.833 -3.064 -27.227 1.00 92.25 258 ALA A CA 1
ATOM 2103 C C . ALA A 1 258 ? 24.399 -2.519 -27.144 1.00 92.25 258 ALA A C 1
ATOM 2105 O O . ALA A 1 258 ? 24.105 -1.486 -26.533 1.00 92.25 258 ALA A O 1
ATOM 2106 N N . ALA A 1 259 ? 23.482 -3.267 -27.758 1.00 95.75 259 ALA A N 1
ATOM 2107 C CA . ALA A 1 259 ? 22.052 -3.059 -27.613 1.00 95.75 259 ALA A CA 1
ATOM 2108 C C . ALA A 1 259 ? 21.521 -3.895 -26.449 1.00 95.75 259 ALA A C 1
ATOM 2110 O O . ALA A 1 259 ? 21.849 -5.072 -26.322 1.00 95.75 259 ALA A O 1
ATOM 2111 N N . TYR A 1 260 ? 20.646 -3.291 -25.656 1.00 96.69 260 TYR A N 1
ATOM 2112 C CA . TYR A 1 260 ? 19.986 -3.913 -24.521 1.00 96.69 260 TYR A CA 1
ATOM 2113 C C . TYR A 1 260 ? 18.483 -3.877 -24.742 1.00 96.69 260 TYR A C 1
ATOM 2115 O O . TYR A 1 260 ? 17.929 -2.881 -25.205 1.00 96.69 260 TYR A O 1
ATOM 2123 N N . THR A 1 261 ? 17.805 -4.951 -24.385 1.00 98.06 261 THR A N 1
ATOM 2124 C CA . THR A 1 261 ? 16.348 -4.959 -24.274 1.00 98.06 261 THR A CA 1
ATOM 2125 C C . THR A 1 261 ? 15.896 -4.122 -23.074 1.00 98.06 261 THR A C 1
ATOM 2127 O O . THR A 1 261 ? 16.632 -3.951 -22.093 1.00 98.06 261 THR A O 1
ATOM 2130 N N . ILE A 1 262 ? 14.659 -3.620 -23.098 1.00 97.69 262 ILE A N 1
ATOM 2131 C CA . ILE A 1 262 ? 14.056 -2.971 -21.922 1.00 97.69 262 ILE A CA 1
ATOM 2132 C C . ILE A 1 262 ? 14.058 -3.921 -20.712 1.00 97.69 262 ILE A C 1
ATOM 2134 O O . ILE A 1 262 ? 14.246 -3.469 -19.578 1.00 97.69 262 ILE A O 1
ATOM 2138 N N . GLU A 1 263 ? 13.891 -5.229 -20.928 1.00 96.31 263 GLU A N 1
ATOM 2139 C CA . GLU A 1 263 ? 13.991 -6.233 -19.867 1.00 96.31 263 GLU A CA 1
ATOM 2140 C C . GLU A 1 263 ? 15.383 -6.263 -19.213 1.00 96.31 263 GLU A C 1
ATOM 2142 O O . GLU A 1 263 ? 15.499 -6.251 -17.985 1.00 96.31 263 GLU A O 1
ATOM 2147 N N . GLU A 1 264 ? 16.446 -6.262 -20.017 1.00 95.56 264 GLU A N 1
ATOM 2148 C CA . GLU A 1 264 ? 17.834 -6.253 -19.543 1.00 95.56 264 GLU A CA 1
ATOM 2149 C C . GLU A 1 264 ? 18.195 -4.960 -18.815 1.00 95.56 264 GLU A C 1
ATOM 2151 O O . GLU A 1 264 ? 18.911 -5.006 -17.810 1.00 95.56 264 GLU A O 1
ATOM 2156 N N . VAL A 1 265 ? 17.673 -3.821 -19.280 1.00 97.00 265 VAL A N 1
ATOM 2157 C CA . VAL A 1 265 ? 17.777 -2.546 -18.561 1.00 97.00 265 VAL A CA 1
ATOM 2158 C C . VAL A 1 265 ? 17.085 -2.671 -17.203 1.00 97.00 265 VAL A C 1
ATOM 2160 O O . VAL A 1 265 ? 17.701 -2.419 -16.169 1.00 97.00 265 VAL A O 1
ATOM 2163 N N . HIS A 1 266 ? 15.834 -3.133 -17.169 1.00 93.88 266 HIS A N 1
ATOM 2164 C CA . HIS A 1 266 ? 15.073 -3.293 -15.929 1.00 93.88 266 HIS A CA 1
ATOM 2165 C C . HIS A 1 266 ? 15.766 -4.217 -14.911 1.00 93.88 266 HIS A C 1
ATOM 2167 O O . HIS A 1 266 ? 15.829 -3.879 -13.727 1.00 93.88 266 HIS A O 1
ATOM 2173 N N . LYS A 1 267 ? 16.328 -5.347 -15.362 1.00 89.31 267 LYS A N 1
ATOM 2174 C CA . LYS A 1 267 ? 17.060 -6.310 -14.516 1.00 89.31 267 LYS A CA 1
ATOM 2175 C C . LYS A 1 267 ? 18.298 -5.703 -13.845 1.00 89.31 267 LYS A C 1
ATOM 2177 O O . LYS A 1 267 ? 18.644 -6.121 -12.739 1.00 89.31 267 LYS A O 1
ATOM 2182 N N . ARG A 1 268 ? 18.941 -4.713 -14.477 1.00 90.00 268 ARG A N 1
ATOM 2183 C CA . ARG A 1 268 ? 20.112 -3.996 -13.934 1.00 90.00 268 ARG A CA 1
ATOM 2184 C C . ARG A 1 268 ? 19.739 -2.908 -12.937 1.00 90.00 268 ARG A C 1
ATOM 2186 O O . ARG A 1 268 ? 20.434 -2.721 -11.941 1.00 90.00 268 ARG A O 1
ATOM 2193 N N . ILE A 1 269 ? 18.599 -2.254 -13.146 1.00 92.31 269 ILE A N 1
ATOM 2194 C CA . ILE A 1 269 ? 18.074 -1.206 -12.259 1.00 92.31 269 ILE A CA 1
ATOM 2195 C C . ILE A 1 269 ? 16.730 -1.594 -11.621 1.00 92.31 269 ILE A C 1
ATOM 2197 O O . ILE A 1 269 ? 15.748 -0.854 -11.752 1.00 92.31 269 ILE A O 1
ATOM 2201 N N . PRO A 1 270 ? 16.644 -2.734 -10.906 1.00 81.88 270 PRO A N 1
ATOM 2202 C CA . PRO A 1 270 ? 15.409 -3.148 -10.260 1.00 81.88 270 PRO A CA 1
ATOM 2203 C C . PRO A 1 270 ? 15.095 -2.187 -9.110 1.00 81.88 270 PRO A C 1
ATOM 2205 O O . PRO A 1 270 ? 16.002 -1.732 -8.411 1.00 81.88 270 PRO A O 1
ATOM 2208 N N . MET A 1 271 ? 13.813 -1.885 -8.888 1.00 80.44 271 MET A N 1
ATOM 2209 C CA . MET A 1 271 ? 13.357 -0.875 -7.918 1.00 80.44 271 MET A CA 1
ATOM 2210 C C . MET A 1 271 ? 14.069 -0.979 -6.560 1.00 80.44 271 MET A C 1
ATOM 2212 O O . MET A 1 271 ? 14.525 0.030 -6.019 1.00 80.44 271 MET A O 1
ATOM 2216 N N . GLN A 1 272 ? 14.236 -2.205 -6.060 1.00 75.75 272 GLN A N 1
ATOM 2217 C CA . GLN A 1 272 ? 14.858 -2.538 -4.778 1.00 75.75 272 GLN A CA 1
ATOM 2218 C C . GLN A 1 272 ? 16.291 -1.999 -4.639 1.00 75.75 272 GLN A C 1
ATOM 2220 O O . GLN A 1 272 ? 16.718 -1.678 -3.535 1.00 75.75 272 GLN A O 1
ATOM 2225 N N . LYS A 1 273 ? 17.027 -1.860 -5.749 1.00 72.88 273 LYS A N 1
ATOM 2226 C CA . LYS A 1 273 ? 18.414 -1.365 -5.774 1.00 72.88 273 LYS A CA 1
ATOM 2227 C C . LYS A 1 273 ? 18.523 0.143 -6.009 1.00 72.88 273 LYS A C 1
ATOM 2229 O O . LYS A 1 273 ? 19.611 0.697 -5.921 1.00 72.88 273 LYS A O 1
ATOM 2234 N N . THR A 1 274 ? 17.412 0.815 -6.306 1.00 76.50 274 THR A N 1
ATOM 2235 C CA . THR A 1 274 ? 17.427 2.215 -6.771 1.00 76.50 274 THR A CA 1
ATOM 2236 C C . THR A 1 274 ? 17.184 3.238 -5.671 1.00 76.50 274 THR A C 1
ATOM 2238 O O . THR A 1 274 ? 17.379 4.426 -5.890 1.00 76.50 274 THR A O 1
ATOM 2241 N N . GLY A 1 275 ? 16.716 2.809 -4.496 1.00 72.25 275 GLY A N 1
ATOM 2242 C CA . GLY A 1 275 ? 16.311 3.721 -3.423 1.00 72.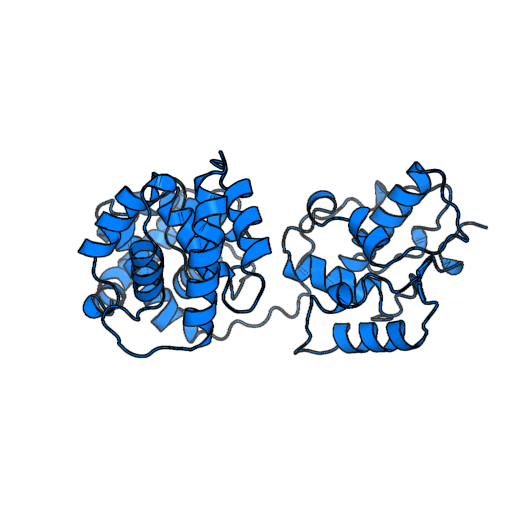25 275 GLY A CA 1
ATOM 2243 C C . GLY A 1 275 ? 14.998 4.471 -3.693 1.00 72.25 275 GLY A C 1
ATOM 2244 O O . GLY A 1 275 ? 14.555 5.245 -2.841 1.00 72.25 275 GLY A O 1
ATOM 2245 N N . ILE A 1 276 ? 14.338 4.222 -4.833 1.00 77.19 276 ILE A N 1
ATOM 2246 C CA . ILE A 1 276 ? 13.013 4.758 -5.152 1.00 77.19 276 ILE A CA 1
ATOM 2247 C C . ILE A 1 276 ? 11.958 3.958 -4.383 1.00 77.19 276 ILE A C 1
ATOM 2249 O O . ILE A 1 276 ? 11.584 2.856 -4.773 1.00 77.19 276 ILE A O 1
ATOM 2253 N N . ALA A 1 277 ? 11.443 4.539 -3.300 1.00 67.94 277 ALA A N 1
ATOM 2254 C CA . ALA A 1 277 ? 10.555 3.845 -2.359 1.00 67.94 277 ALA A CA 1
ATOM 2255 C C . ALA A 1 277 ? 9.120 3.620 -2.880 1.00 67.94 277 ALA A C 1
ATOM 2257 O O . ALA A 1 277 ? 8.323 2.908 -2.274 1.00 67.94 277 ALA A O 1
ATOM 2258 N N . ILE A 1 278 ? 8.738 4.271 -3.982 1.00 76.94 278 ILE A N 1
ATOM 2259 C CA . ILE A 1 278 ? 7.365 4.242 -4.494 1.00 76.94 278 ILE A CA 1
ATOM 2260 C C . ILE A 1 278 ? 7.352 3.573 -5.865 1.00 76.94 278 ILE A C 1
ATOM 2262 O O . ILE A 1 278 ? 7.835 4.153 -6.836 1.00 76.94 278 ILE A O 1
ATOM 2266 N N . SER A 1 279 ? 6.685 2.418 -5.967 1.00 76.19 279 SER A N 1
ATOM 2267 C CA . SER A 1 279 ? 6.526 1.662 -7.221 1.00 76.19 279 SER A CA 1
ATOM 2268 C C . SER A 1 279 ? 5.967 2.514 -8.361 1.00 76.19 279 SER A C 1
ATOM 2270 O O . SER A 1 279 ? 6.490 2.486 -9.470 1.00 76.19 279 SER A O 1
ATOM 2272 N N . SER A 1 280 ? 4.962 3.360 -8.109 1.00 75.81 280 SER A N 1
ATOM 2273 C CA . SER A 1 280 ? 4.448 4.270 -9.147 1.00 75.81 280 SER A CA 1
ATOM 2274 C C . SER A 1 280 ? 5.472 5.317 -9.612 1.00 75.81 280 SER A C 1
ATOM 2276 O O . SER A 1 280 ? 5.493 5.642 -10.797 1.00 75.81 280 SER A O 1
ATOM 2278 N N . SER A 1 281 ? 6.346 5.803 -8.722 1.00 81.19 281 SER A N 1
ATOM 2279 C CA . SER A 1 281 ? 7.428 6.733 -9.069 1.00 81.19 281 SER A CA 1
ATOM 2280 C C . SER A 1 281 ? 8.562 6.040 -9.813 1.00 81.19 281 SER A C 1
ATOM 2282 O O . SER A 1 281 ? 9.124 6.643 -10.719 1.00 81.19 281 SER A O 1
ATOM 2284 N N . TYR A 1 282 ? 8.884 4.794 -9.453 1.00 88.38 282 TYR A N 1
ATOM 2285 C CA . TYR A 1 282 ? 9.845 3.962 -10.178 1.00 88.38 282 TYR A CA 1
ATOM 2286 C C . TYR A 1 282 ? 9.342 3.668 -11.592 1.00 88.38 282 TYR A C 1
ATOM 2288 O O . TYR A 1 282 ? 10.017 3.957 -12.569 1.00 88.38 282 TYR A O 1
ATOM 2296 N N . ASN A 1 283 ? 8.105 3.185 -11.703 1.00 90.56 283 ASN A N 1
ATOM 2297 C CA . ASN A 1 283 ? 7.464 2.883 -12.976 1.00 90.56 283 ASN A CA 1
ATOM 2298 C C . ASN A 1 283 ? 7.358 4.133 -13.865 1.00 90.56 283 ASN A C 1
ATOM 2300 O O . ASN A 1 283 ? 7.725 4.091 -15.033 1.00 90.56 283 ASN A O 1
ATOM 2304 N N . TYR A 1 284 ? 6.962 5.279 -13.304 1.00 92.50 284 TYR A N 1
ATOM 2305 C CA . TYR A 1 284 ? 6.996 6.544 -14.039 1.00 92.50 284 TYR A CA 1
ATOM 2306 C C . TYR A 1 284 ? 8.415 6.943 -14.468 1.00 92.50 284 TYR A C 1
ATOM 2308 O O . TYR A 1 284 ? 8.605 7.418 -15.584 1.00 92.50 284 TYR A O 1
ATOM 2316 N N . ALA A 1 285 ? 9.411 6.759 -13.599 1.00 94.56 285 ALA A N 1
ATOM 2317 C CA . ALA A 1 285 ? 10.801 7.044 -13.928 1.00 94.56 285 ALA A CA 1
ATOM 2318 C C . ALA A 1 285 ? 11.313 6.144 -15.058 1.00 94.56 285 ALA A C 1
ATOM 2320 O O . ALA A 1 285 ? 12.003 6.662 -15.920 1.00 94.56 285 ALA A O 1
ATOM 2321 N N . MET A 1 286 ? 10.912 4.869 -15.113 1.00 96.94 286 MET A N 1
ATOM 2322 C CA . MET A 1 286 ? 11.185 3.970 -16.243 1.00 96.94 286 MET A CA 1
ATOM 2323 C C . MET A 1 286 ? 10.548 4.484 -17.543 1.00 96.94 286 MET A C 1
ATOM 2325 O O . MET A 1 286 ? 11.213 4.545 -18.568 1.00 96.94 286 MET A O 1
ATOM 2329 N N . VAL A 1 287 ? 9.288 4.936 -17.515 1.00 95.50 287 VAL A N 1
ATOM 2330 C CA . VAL A 1 287 ? 8.647 5.547 -18.700 1.00 95.50 287 VAL A CA 1
ATOM 2331 C C . VAL A 1 287 ? 9.405 6.800 -19.155 1.00 95.50 287 VAL A C 1
ATOM 2333 O O . VAL A 1 287 ? 9.686 6.962 -20.338 1.00 95.50 287 VAL A O 1
ATOM 2336 N N . ALA A 1 288 ? 9.767 7.683 -18.222 1.00 95.12 288 ALA A N 1
ATOM 2337 C CA . ALA A 1 288 ? 10.495 8.913 -18.527 1.00 95.12 288 ALA A CA 1
ATOM 2338 C C . ALA A 1 288 ? 11.962 8.674 -18.934 1.00 95.12 288 ALA A C 1
ATOM 2340 O O . ALA A 1 288 ? 12.514 9.492 -19.662 1.00 95.12 288 ALA A O 1
ATOM 2341 N N . LEU A 1 289 ? 12.574 7.582 -18.471 1.00 96.88 289 LEU A N 1
ATOM 2342 C CA . LEU A 1 289 ? 13.922 7.129 -18.823 1.00 96.88 289 LEU A CA 1
ATOM 2343 C C . LEU A 1 289 ? 14.011 6.754 -20.311 1.00 96.88 289 LEU A C 1
ATOM 2345 O O . LEU A 1 289 ? 15.020 7.037 -20.947 1.00 96.88 289 LEU A O 1
ATOM 2349 N N . PHE A 1 290 ? 12.945 6.168 -20.864 1.00 97.38 290 PHE A N 1
ATOM 2350 C CA . PHE A 1 290 ? 12.857 5.747 -22.267 1.00 97.38 290 PHE A CA 1
ATOM 2351 C C . PHE A 1 290 ? 12.262 6.798 -23.221 1.00 97.38 290 PHE A C 1
ATOM 2353 O O . PHE A 1 290 ? 12.193 6.570 -24.428 1.00 97.38 290 PHE A O 1
ATOM 2360 N N . GLY A 1 291 ? 11.805 7.940 -22.706 1.00 93.75 291 GLY A N 1
ATOM 2361 C CA . GLY A 1 291 ? 11.243 9.033 -23.502 1.00 93.75 291 GLY A CA 1
ATOM 2362 C C . GLY A 1 291 ? 12.143 10.267 -23.522 1.00 93.75 291 GLY A C 1
ATOM 2363 O O . GLY A 1 291 ? 13.090 10.368 -22.757 1.00 93.75 291 GLY A O 1
ATOM 2364 N N . ASN A 1 292 ? 11.777 11.264 -24.330 1.00 92.12 292 ASN A N 1
ATOM 2365 C CA . ASN A 1 292 ? 12.475 12.544 -24.487 1.00 92.12 292 ASN A CA 1
ATOM 2366 C C . ASN A 1 292 ? 11.858 13.686 -23.658 1.00 92.12 292 ASN A C 1
ATOM 2368 O O . ASN A 1 292 ? 11.907 14.872 -23.999 1.00 92.12 292 ASN A O 1
ATOM 2372 N N . GLN A 1 293 ? 11.218 13.350 -22.535 1.00 85.62 293 GLN A N 1
ATOM 2373 C CA . GLN A 1 293 ? 10.624 14.362 -21.667 1.00 85.62 293 GLN A CA 1
ATOM 2374 C C . GLN A 1 293 ? 11.732 15.242 -21.071 1.00 85.62 293 GLN A C 1
ATOM 2376 O O . GLN A 1 293 ? 12.613 14.739 -20.373 1.00 85.62 293 GLN A O 1
ATOM 2381 N N . ARG A 1 294 ? 11.631 16.565 -21.268 1.00 85.31 294 ARG A N 1
ATOM 2382 C CA . ARG A 1 294 ? 12.621 17.569 -20.823 1.00 85.31 294 ARG A CA 1
ATOM 2383 C C . ARG A 1 294 ? 14.016 17.377 -21.442 1.00 85.31 294 ARG A C 1
ATOM 2385 O O . ARG A 1 294 ? 15.004 17.714 -20.802 1.00 85.31 294 ARG A O 1
ATOM 2392 N N . GLY A 1 295 ? 14.092 16.859 -22.670 1.00 86.56 295 GLY A N 1
ATOM 2393 C CA . GLY A 1 295 ? 15.362 16.716 -23.390 1.00 86.56 295 GLY A CA 1
ATOM 2394 C C . GLY A 1 295 ? 16.205 15.523 -22.939 1.00 86.56 295 GLY A C 1
ATOM 2395 O O . GLY A 1 295 ? 17.413 15.526 -23.158 1.00 86.56 295 GLY A O 1
ATOM 2396 N N . ARG A 1 296 ? 15.597 14.539 -22.263 1.00 89.69 296 ARG A N 1
ATOM 2397 C CA . ARG A 1 296 ? 16.263 13.290 -21.878 1.00 89.69 296 ARG A CA 1
ATOM 2398 C C . ARG A 1 296 ? 16.413 12.399 -23.103 1.00 89.69 296 ARG A C 1
ATOM 2400 O O . ARG A 1 296 ? 15.491 11.704 -23.487 1.00 89.69 296 ARG A O 1
ATOM 2407 N N . ASP A 1 297 ? 17.577 12.407 -23.719 1.00 94.38 297 ASP A N 1
ATOM 2408 C CA . ASP A 1 297 ? 17.895 11.599 -24.893 1.00 94.38 297 ASP A CA 1
ATOM 2409 C C . ASP A 1 297 ? 18.807 10.422 -24.522 1.00 94.38 297 ASP A C 1
ATOM 2411 O O . ASP A 1 297 ? 19.758 10.125 -25.234 1.00 94.38 297 ASP A O 1
ATOM 2415 N N . TYR A 1 298 ? 18.537 9.761 -23.392 1.00 96.81 298 TYR A N 1
ATOM 2416 C CA . TYR A 1 298 ? 19.414 8.738 -22.806 1.00 96.81 298 TYR A CA 1
ATOM 2417 C C . TYR A 1 298 ? 19.652 7.522 -23.697 1.00 96.81 298 TYR A C 1
ATOM 2419 O O . TYR A 1 298 ? 20.744 6.953 -23.678 1.00 96.81 298 TYR A O 1
ATOM 2427 N N . PHE A 1 299 ? 18.653 7.157 -24.500 1.00 97.00 299 PHE A N 1
ATOM 2428 C CA . PHE A 1 299 ? 18.703 5.986 -25.361 1.00 97.00 299 PHE A CA 1
ATOM 2429 C C . PHE A 1 299 ? 18.422 6.316 -26.818 1.00 97.00 299 PHE A C 1
ATOM 2431 O O . PHE A 1 299 ? 17.582 7.159 -27.139 1.00 97.00 299 PHE A O 1
ATOM 2438 N N . GLN A 1 300 ? 19.075 5.563 -27.695 1.00 96.38 300 GLN A N 1
ATOM 2439 C CA . GLN A 1 300 ? 18.704 5.414 -29.092 1.00 96.38 300 GLN A CA 1
ATOM 2440 C C . GLN A 1 300 ? 17.952 4.091 -29.242 1.00 96.38 300 GLN A C 1
ATOM 2442 O O . GLN A 1 300 ? 18.511 3.022 -29.003 1.00 96.38 300 GLN A O 1
ATOM 2447 N N . PHE A 1 301 ? 16.670 4.165 -29.592 1.00 96.62 301 PHE A N 1
ATOM 2448 C CA . PHE A 1 301 ? 15.863 2.979 -29.872 1.00 96.62 301 PHE A CA 1
ATOM 2449 C C . PHE A 1 301 ? 16.127 2.468 -31.285 1.00 96.62 301 PHE A C 1
ATOM 2451 O O . PHE A 1 301 ? 16.202 3.263 -32.221 1.00 96.62 301 PHE A O 1
ATOM 2458 N N . GLU A 1 302 ? 16.151 1.146 -31.455 1.00 94.38 302 GLU A N 1
ATOM 2459 C CA . GLU A 1 302 ? 16.114 0.543 -32.795 1.00 94.38 302 GLU A CA 1
ATOM 2460 C C . GLU A 1 302 ? 14.772 0.832 -33.491 1.00 94.38 302 GLU A C 1
ATOM 2462 O O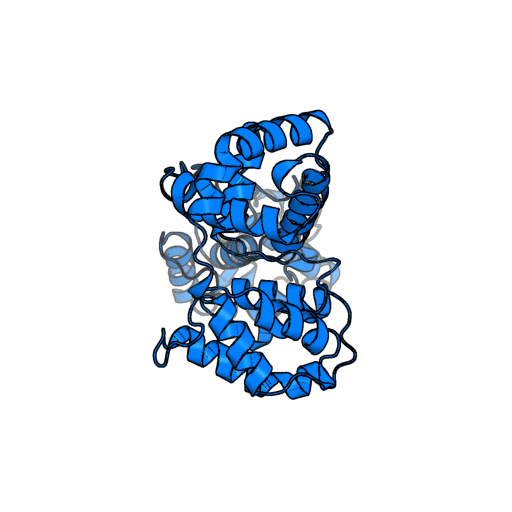 . GLU A 1 302 ? 14.727 1.086 -34.695 1.00 94.38 302 GLU A O 1
ATOM 2467 N N . ASN A 1 303 ? 13.678 0.883 -32.722 1.00 93.88 303 ASN A N 1
ATOM 2468 C CA . ASN A 1 303 ? 12.370 1.344 -33.176 1.00 93.88 303 ASN A CA 1
ATOM 2469 C C . ASN A 1 303 ? 12.150 2.829 -32.803 1.00 93.88 303 ASN A C 1
ATOM 2471 O O . ASN A 1 303 ? 11.755 3.135 -31.672 1.00 93.88 303 ASN A O 1
ATOM 2475 N N . PRO A 1 304 ? 12.322 3.786 -33.736 1.00 90.00 304 PRO A N 1
ATOM 2476 C CA . PRO A 1 304 ? 12.279 5.216 -33.418 1.00 90.00 304 PRO A CA 1
ATOM 2477 C C . PRO A 1 304 ? 10.904 5.701 -32.929 1.00 90.00 304 PRO A C 1
ATOM 2479 O O . PRO A 1 304 ? 10.809 6.748 -32.286 1.00 90.00 304 PRO A O 1
ATOM 2482 N N . LYS A 1 305 ? 9.826 4.943 -33.181 1.00 93.94 305 LYS A N 1
ATOM 2483 C CA . LYS A 1 305 ? 8.477 5.279 -32.695 1.00 93.94 305 LYS A CA 1
ATOM 2484 C C . LYS A 1 305 ? 8.363 5.164 -31.174 1.00 93.94 305 LYS A C 1
ATOM 2486 O O . LYS A 1 305 ? 7.525 5.840 -30.578 1.00 93.94 305 LYS A O 1
ATOM 2491 N N . MET A 1 306 ? 9.213 4.352 -30.543 1.00 95.38 306 MET A N 1
ATOM 2492 C CA . MET A 1 306 ? 9.154 4.109 -29.102 1.00 95.38 306 MET A CA 1
ATOM 2493 C C . MET A 1 306 ? 9.514 5.344 -28.284 1.00 95.38 306 MET A C 1
ATOM 2495 O O . MET A 1 306 ? 8.849 5.621 -27.288 1.00 95.38 306 MET A O 1
ATOM 2499 N N . VAL A 1 307 ? 10.483 6.144 -28.737 1.00 93.44 307 VAL A N 1
ATOM 2500 C CA . VAL A 1 307 ? 10.840 7.405 -28.065 1.00 93.44 307 VAL A CA 1
ATOM 2501 C C . VAL A 1 307 ? 9.639 8.346 -28.028 1.00 93.44 307 VAL A C 1
ATOM 2503 O O . VAL A 1 307 ? 9.335 8.922 -26.982 1.00 93.44 307 VAL A O 1
ATOM 2506 N N . VAL A 1 308 ? 8.922 8.482 -29.149 1.00 92.00 308 VAL A N 1
ATOM 2507 C CA . VAL A 1 308 ? 7.716 9.320 -29.237 1.00 92.00 308 VAL A CA 1
ATOM 2508 C C . VAL A 1 308 ? 6.642 8.791 -28.291 1.00 92.00 308 VAL A C 1
ATOM 2510 O O . VAL A 1 308 ? 6.164 9.537 -27.439 1.00 92.00 308 VAL A O 1
ATOM 2513 N N . TYR A 1 309 ? 6.355 7.489 -28.354 1.00 94.00 309 TYR A N 1
ATOM 2514 C CA . TYR A 1 309 ? 5.375 6.837 -27.490 1.00 94.00 309 TYR A CA 1
ATOM 2515 C C . TYR A 1 309 ? 5.663 7.059 -25.996 1.00 94.00 309 TYR A C 1
ATOM 2517 O O . TYR A 1 309 ? 4.792 7.514 -25.254 1.00 94.00 309 TYR A O 1
ATOM 2525 N N . PHE A 1 310 ? 6.889 6.794 -25.536 1.00 94.44 310 PHE A N 1
ATOM 2526 C CA . PHE A 1 310 ? 7.252 6.985 -24.129 1.00 94.44 310 PHE A CA 1
ATOM 2527 C C . PHE A 1 310 ? 7.233 8.459 -23.715 1.00 94.44 310 PHE A C 1
ATOM 2529 O O . PHE A 1 310 ? 6.838 8.774 -22.591 1.00 94.44 310 PHE A O 1
ATOM 2536 N N . THR A 1 311 ? 7.585 9.377 -24.619 1.00 91.56 311 THR A N 1
ATOM 2537 C CA . THR A 1 311 ? 7.478 10.825 -24.375 1.00 91.56 311 THR A CA 1
ATOM 2538 C C . THR A 1 311 ? 6.025 11.249 -24.167 1.00 91.56 311 THR A C 1
ATOM 2540 O O . THR A 1 311 ? 5.726 11.980 -23.221 1.00 91.56 311 THR A O 1
ATOM 2543 N N . GLU A 1 312 ? 5.116 10.780 -25.021 1.00 86.44 312 GLU A N 1
ATOM 2544 C CA . GLU A 1 312 ? 3.680 11.048 -24.910 1.00 86.44 312 GLU A CA 1
ATOM 2545 C C . GLU A 1 312 ? 3.116 10.474 -23.608 1.00 86.44 312 GLU A C 1
ATOM 2547 O O . GLU A 1 312 ? 2.483 11.201 -22.841 1.00 86.44 312 GLU A O 1
ATOM 2552 N N . GLN A 1 313 ? 3.439 9.216 -23.288 1.00 87.50 313 GLN A N 1
ATOM 2553 C CA . GLN A 1 313 ? 3.030 8.585 -22.031 1.00 87.50 313 GLN A CA 1
ATOM 2554 C C . GLN A 1 313 ? 3.585 9.321 -20.803 1.00 87.50 313 GLN A C 1
ATOM 2556 O O . GLN A 1 313 ? 2.876 9.493 -19.815 1.00 87.50 313 GLN A O 1
ATOM 2561 N N . ALA A 1 314 ? 4.825 9.813 -20.834 1.00 83.31 314 ALA A N 1
ATOM 2562 C CA . ALA A 1 314 ? 5.389 10.576 -19.720 1.00 83.31 314 ALA A CA 1
ATOM 2563 C C . ALA A 1 314 ? 4.686 11.933 -19.507 1.00 83.31 314 ALA A C 1
ATOM 2565 O O . ALA A 1 314 ? 4.634 12.430 -18.378 1.00 83.31 314 ALA A O 1
ATOM 2566 N N . ASN A 1 315 ? 4.152 12.538 -20.572 1.00 80.44 315 ASN A N 1
ATOM 2567 C CA . ASN A 1 315 ? 3.472 13.834 -20.531 1.00 80.44 315 ASN A CA 1
ATOM 2568 C C . ASN A 1 315 ? 1.958 13.730 -20.283 1.00 80.44 315 ASN A C 1
ATOM 2570 O O . ASN A 1 315 ? 1.350 14.713 -19.857 1.00 80.44 315 ASN A O 1
ATOM 2574 N N . ASP A 1 316 ? 1.354 12.560 -20.497 1.00 72.25 316 ASP A N 1
ATOM 2575 C CA . ASP A 1 316 ? -0.080 12.347 -20.313 1.00 72.25 316 ASP A CA 1
ATOM 2576 C C . ASP A 1 316 ? -0.478 12.370 -18.809 1.00 72.25 316 ASP A C 1
ATOM 2578 O O . ASP A 1 316 ? 0.053 11.620 -17.974 1.00 72.25 316 ASP A O 1
ATOM 2582 N N . PRO A 1 317 ? -1.430 13.230 -18.398 1.00 60.69 317 PRO A N 1
ATOM 2583 C CA . PRO A 1 317 ? -1.983 13.231 -17.042 1.00 60.69 317 PRO A CA 1
ATOM 2584 C C . PRO A 1 317 ? -2.729 11.942 -16.647 1.00 60.69 317 PRO A C 1
ATOM 2586 O O . PRO A 1 317 ? -2.893 11.689 -15.451 1.00 60.69 317 PRO A O 1
ATOM 2589 N N . SER A 1 318 ? -3.193 11.162 -17.625 1.00 69.44 318 SER A N 1
ATOM 2590 C CA . SER A 1 318 ? -3.937 9.899 -17.491 1.00 69.44 318 SER A CA 1
ATOM 2591 C C . SER A 1 318 ? -3.107 8.644 -17.794 1.00 69.44 318 SER A C 1
ATOM 2593 O O . SER A 1 318 ? -3.643 7.537 -17.813 1.00 69.44 318 SER A O 1
ATOM 2595 N N . ARG A 1 319 ? -1.795 8.824 -17.964 1.00 73.19 319 ARG A N 1
ATOM 2596 C CA . ARG A 1 319 ? -0.816 7.803 -18.346 1.00 73.19 319 ARG A CA 1
ATOM 2597 C C . ARG A 1 319 ? -0.877 6.483 -17.579 1.00 73.19 319 ARG A C 1
ATOM 2599 O O . ARG A 1 319 ? -1.102 6.432 -16.365 1.00 73.19 319 ARG A O 1
ATOM 2606 N N . ASP A 1 320 ? -0.500 5.426 -18.288 1.00 79.88 320 ASP A N 1
ATOM 2607 C CA . ASP A 1 320 ? -0.148 4.128 -17.722 1.00 79.88 320 ASP A CA 1
ATOM 2608 C C . ASP A 1 320 ? 1.339 4.129 -17.331 1.00 79.88 320 ASP A C 1
ATOM 2610 O O . ASP A 1 320 ? 2.216 3.929 -18.168 1.00 79.88 320 ASP A O 1
ATOM 2614 N N . ASN A 1 321 ? 1.644 4.324 -16.042 1.00 83.50 321 ASN A N 1
ATOM 2615 C CA . ASN A 1 321 ? 3.032 4.305 -15.556 1.00 83.50 321 ASN A CA 1
ATOM 2616 C C . ASN A 1 321 ? 3.730 2.948 -15.788 1.00 83.50 321 ASN A C 1
ATOM 2618 O O . ASN A 1 321 ? 4.947 2.873 -15.682 1.00 83.50 321 ASN A O 1
ATOM 2622 N N . THR A 1 322 ? 2.990 1.876 -16.078 1.00 88.12 322 THR A N 1
ATOM 2623 C CA . THR A 1 322 ? 3.537 0.533 -16.314 1.00 88.12 322 THR A CA 1
ATOM 2624 C C . THR A 1 322 ? 3.640 0.170 -17.793 1.00 88.12 322 THR A C 1
ATOM 2626 O O . THR A 1 322 ? 3.977 -0.969 -18.108 1.00 88.12 322 THR A O 1
ATOM 2629 N N . CYS A 1 323 ? 3.392 1.116 -18.708 1.00 87.81 323 CYS A N 1
ATOM 2630 C CA . CYS A 1 323 ? 3.339 0.840 -20.145 1.00 87.81 323 CYS A CA 1
ATOM 2631 C C . CYS A 1 323 ? 4.634 0.227 -20.702 1.00 87.81 323 CYS A C 1
ATOM 2633 O O . CYS A 1 323 ? 4.561 -0.601 -21.605 1.00 87.81 323 CYS A O 1
ATOM 2635 N N . TRP A 1 324 ? 5.794 0.545 -20.117 1.00 94.25 324 TRP A N 1
ATOM 2636 C CA . TRP A 1 324 ? 7.098 -0.021 -20.488 1.00 94.25 324 TRP A CA 1
ATOM 2637 C C . TRP A 1 324 ? 7.150 -1.552 -20.381 1.00 94.25 324 TRP A C 1
ATOM 2639 O O . TRP A 1 324 ? 7.841 -2.194 -21.166 1.00 94.25 324 TRP A O 1
ATOM 2649 N N . LYS A 1 325 ? 6.353 -2.161 -19.492 1.00 92.06 325 LYS A N 1
ATOM 2650 C CA . LYS A 1 325 ? 6.270 -3.623 -19.337 1.00 92.06 325 LYS A CA 1
ATOM 2651 C C . LYS A 1 325 ? 5.679 -4.338 -20.555 1.00 92.06 325 LYS A C 1
ATOM 2653 O O . LYS A 1 325 ? 5.779 -5.553 -20.648 1.00 92.06 325 LYS A O 1
ATOM 2658 N N . LYS A 1 326 ? 5.030 -3.612 -21.469 1.00 93.31 326 LYS A N 1
ATOM 2659 C CA . LYS A 1 326 ? 4.476 -4.164 -22.717 1.00 93.31 326 LYS A CA 1
ATOM 2660 C C . LYS A 1 326 ? 5.526 -4.273 -23.826 1.00 93.31 326 LYS A C 1
ATOM 2662 O O . LYS A 1 326 ? 5.245 -4.878 -24.850 1.00 93.31 326 LYS A O 1
ATOM 2667 N N . TYR A 1 327 ? 6.702 -3.683 -23.618 1.00 95.38 327 TYR A N 1
ATOM 2668 C CA . TYR A 1 327 ? 7.741 -3.502 -24.630 1.00 95.38 327 TYR A CA 1
ATOM 2669 C C . TYR A 1 327 ? 9.086 -4.055 -24.152 1.00 95.38 327 TYR A C 1
ATOM 2671 O O . TYR A 1 327 ? 10.131 -3.502 -24.469 1.00 95.38 327 TYR A O 1
ATOM 2679 N N . LEU A 1 328 ? 9.065 -5.122 -23.348 1.00 95.50 328 LEU A N 1
ATOM 2680 C CA . LEU A 1 328 ? 10.272 -5.688 -22.738 1.00 95.50 328 LEU A CA 1
ATOM 2681 C C . LEU A 1 328 ? 11.327 -6.105 -23.773 1.00 95.50 328 LEU A C 1
ATOM 2683 O O . LEU A 1 328 ? 12.510 -5.960 -23.488 1.00 95.50 328 LEU A O 1
ATOM 2687 N N . ASP A 1 329 ? 10.896 -6.525 -24.965 1.00 96.31 329 ASP A N 1
ATOM 2688 C CA . ASP A 1 329 ? 11.766 -6.981 -26.057 1.00 96.31 329 ASP A CA 1
ATOM 2689 C C . ASP A 1 329 ? 12.298 -5.841 -26.951 1.00 96.31 329 ASP A C 1
ATOM 2691 O O . ASP A 1 329 ? 13.146 -6.079 -27.812 1.00 96.31 329 ASP A O 1
ATOM 2695 N N . GLU A 1 330 ? 11.813 -4.603 -26.775 1.00 97.69 330 GLU A N 1
ATOM 2696 C CA . GLU A 1 330 ? 12.314 -3.448 -27.531 1.00 97.69 330 GLU A CA 1
ATOM 2697 C C . GLU A 1 330 ? 13.764 -3.149 -27.148 1.00 97.69 330 GLU A C 1
ATOM 2699 O O . GLU A 1 330 ? 14.134 -3.185 -25.971 1.00 97.69 330 GLU A O 1
ATOM 2704 N N . LYS A 1 331 ? 14.581 -2.830 -28.155 1.00 97.62 331 LYS A N 1
ATOM 2705 C CA . LYS A 1 331 ? 16.026 -2.650 -28.001 1.00 97.62 331 LYS A CA 1
ATOM 2706 C C . LYS A 1 331 ? 16.437 -1.188 -27.985 1.00 97.62 331 LYS A C 1
ATOM 2708 O O . LYS A 1 331 ? 15.970 -0.371 -28.785 1.00 97.62 331 LYS A O 1
ATOM 2713 N N . VAL A 1 332 ? 17.375 -0.892 -27.095 1.00 97.19 332 VAL A N 1
ATOM 2714 C CA . VAL A 1 332 ? 17.961 0.425 -26.876 1.00 97.19 332 VAL A CA 1
ATOM 2715 C C . VAL A 1 332 ? 19.480 0.354 -26.813 1.00 97.19 332 VAL A C 1
ATOM 2717 O O . VAL A 1 332 ? 20.048 -0.612 -26.313 1.00 97.19 332 VAL A O 1
ATOM 2720 N N . ARG A 1 333 ? 20.142 1.415 -27.265 1.00 97.31 333 ARG A N 1
ATOM 2721 C CA . ARG A 1 333 ? 21.566 1.674 -27.016 1.00 97.31 333 ARG A CA 1
ATOM 2722 C C . ARG A 1 333 ? 21.712 2.938 -26.197 1.00 97.31 333 ARG A C 1
ATOM 2724 O O . ARG A 1 333 ? 20.905 3.857 -26.349 1.00 97.31 333 ARG A O 1
ATOM 2731 N N . VAL A 1 334 ? 22.726 2.996 -25.338 1.00 96.88 334 VAL A N 1
ATOM 2732 C CA . VAL A 1 334 ? 23.083 4.246 -24.657 1.00 96.88 334 VAL A CA 1
ATOM 2733 C C . VAL A 1 334 ? 23.439 5.276 -25.727 1.00 96.88 334 VAL A C 1
ATOM 2735 O O . VAL A 1 334 ? 24.185 4.985 -26.656 1.00 96.88 334 VAL A O 1
ATOM 2738 N N . ASN A 1 335 ? 22.873 6.478 -25.642 1.00 95.88 335 ASN A N 1
ATOM 2739 C CA . ASN A 1 335 ? 23.186 7.523 -26.607 1.00 95.88 335 ASN A CA 1
ATOM 2740 C C . ASN A 1 335 ? 24.661 7.936 -26.464 1.00 95.88 335 ASN A C 1
ATOM 2742 O O . ASN A 1 335 ? 25.098 8.300 -25.370 1.00 95.88 335 ASN A O 1
ATOM 2746 N N . SER A 1 336 ? 25.401 7.928 -27.578 1.00 95.00 336 SER A N 1
ATOM 2747 C CA . SER A 1 336 ? 26.838 8.242 -27.652 1.00 95.00 336 SER A CA 1
ATOM 2748 C C . SER A 1 336 ? 27.216 9.585 -27.034 1.00 95.00 336 SER A C 1
ATOM 2750 O O . SER A 1 336 ? 28.321 9.746 -26.526 1.00 95.00 336 SER A O 1
ATOM 2752 N N . LYS A 1 337 ? 26.274 10.530 -26.956 1.00 94.56 337 LYS A N 1
ATOM 2753 C CA . LYS A 1 337 ? 26.425 11.781 -26.203 1.00 94.56 337 LYS A CA 1
ATOM 2754 C C . LYS A 1 337 ? 26.871 11.572 -24.750 1.00 94.56 337 LYS A C 1
ATOM 2756 O O . LYS A 1 337 ? 27.545 12.449 -24.212 1.00 94.56 337 LYS A O 1
ATOM 2761 N N . TYR A 1 338 ? 26.481 10.474 -24.107 1.00 95.25 338 TYR A N 1
ATOM 2762 C CA . TYR A 1 338 ? 26.784 10.179 -22.703 1.00 95.25 338 TYR A CA 1
ATOM 2763 C C . TYR A 1 338 ? 28.030 9.310 -22.512 1.00 95.25 338 TYR A C 1
ATOM 2765 O O . TYR A 1 338 ? 28.368 9.004 -21.374 1.00 95.25 338 TYR A O 1
ATOM 2773 N N . ILE A 1 339 ? 28.717 8.925 -23.586 1.00 94.19 339 ILE A N 1
ATOM 2774 C CA . ILE A 1 339 ? 29.961 8.153 -23.536 1.00 94.19 339 ILE A CA 1
ATOM 2775 C C . ILE A 1 339 ? 31.142 9.135 -23.548 1.00 94.19 339 ILE A C 1
ATOM 2777 O O . ILE A 1 339 ? 31.091 10.167 -24.225 1.00 94.19 339 ILE A O 1
ATOM 2781 N N . MET A 1 340 ? 32.167 8.872 -22.734 1.00 89.50 340 MET A N 1
ATOM 2782 C CA . MET A 1 340 ? 33.414 9.637 -22.764 1.00 89.50 340 MET A CA 1
ATOM 2783 C C . MET A 1 340 ? 34.199 9.271 -24.024 1.00 89.50 340 MET A C 1
ATOM 2785 O O . MET A 1 340 ? 34.262 8.103 -24.398 1.00 89.50 340 MET A O 1
ATOM 2789 N N . GLY A 1 341 ? 34.708 10.297 -24.709 1.00 69.56 341 GLY A N 1
ATOM 2790 C CA . GLY A 1 341 ? 35.450 10.151 -25.962 1.00 69.56 341 GLY A CA 1
ATOM 2791 C C . GLY A 1 341 ? 36.896 9.736 -25.769 1.00 69.56 341 GLY A C 1
ATOM 2792 O O . GLY A 1 341 ? 37.441 10.001 -24.672 1.00 69.56 341 GLY A O 1
#

Nearest PDB structures (foldseek):
  5vtl-assembly1_A  TM=1.277E-01  e=4.315E+00  Trypanosoma brucei

Foldseek 3Di:
DDADDPVLLLQLLVVCQVCQCVQLVVFDCVLAPDVLVVVLLVQLLQLVSQALVSLVQLLCSLVSNHPPPDDDVLSVVLSVLCSVCSVVVNPDPDLDLVSLLVVQCVSRPDPPSVLVSLVSSCSNCVPQWARDDLQLLLLLQVSCCVRDVPRDDDNGDADPVSRNVSSSSLVSNLVNNVVCVSPSVSVSSSSNRCSVPPRVPDPPPPPPDDPPQLDDDPLVPQDDPWWQLVVLPPSALLSLLLSQLRVLCVVVVHDQFDKDFLLRSCVSRPPVPRSRRGPLRNLLSSLVNLECAPHNPQKDWPPNVSNVVSNCLNPDPPHDSNVSVVRRGTIIGGPCVTTDD

Organism: NCBI:txid2527873